Protein AF-A0A9N8ERK3-F1 (afdb_monomer_lite)

Sequence (341 aa):
MRLSCSAILLLSCHGLQETAGFQLGRPYYRHYHQKVHRRLLASVMEDTLIEEEQMTRYIAEINRFQDLAVSTYEQQHKELNNIAAALESIRTGEPITDWEETVIPVATPTRQENGWTQPRAETRAPAWPPVAQQPVYEPPPPPPPVTAIPPPPPPPTISAVPPPPPPPPVSAVPPPVPPPPLQVDSTTIPTAMADLTGVTFQLEELEDRESCSTELTLETDNTVTLGDTDGPLFSQATGTWSVYHSKEEEEQEELLFDMSITRTFDAGQKSTDMGEFTFSVDRMYLGDVTKVGDRLAVTGTIHLVDELLGDEKIGFFNMIDNREESDEDKQFLYGRRVQTG

Secondary structure (DSSP, 8-state):
----HHHHHHHHHHHTTTTSTTTS-HHHHHHHHHHHHHHHHHHHHHH----HHHHHHHHHHHHHHHHHHHHHHHHHHHHHHHHHHHHHHHHHT------SS----------------------PPPPPPP-------PPPPPPPP---PPPPPPPP----PPPPPPPP----PPPPPPPPP----------HHHHHTTEEEEEEEEETTEEEEEEEEE-TTSBEEEEEESSPPPSEEEEEEEEEE---SSS---EEEEEEEEEEEEEE-TTSTT-EEEEEEEEEEEEEEEEETTEEEEEEEEEEEETTTEEEEEEEEEEEE-----HHHHHHHHTTS----

InterPro domains:
  IPR051412 Formin Homology Diaphanous subfamily [PTHR45691] (104-182)

Structure (mmCIF, N/CA/C/O backbone):
data_AF-A0A9N8ERK3-F1
#
_entry.id   AF-A0A9N8ERK3-F1
#
loop_
_atom_site.group_PDB
_atom_site.id
_atom_site.type_symbol
_atom_site.label_atom_id
_atom_site.label_alt_id
_atom_site.label_comp_id
_atom_site.label_asym_id
_atom_site.label_entity_id
_atom_site.label_seq_id
_atom_site.pdbx_PDB_ins_code
_atom_site.Cartn_x
_atom_site.Cartn_y
_atom_site.Cartn_z
_atom_site.occupancy
_atom_site.B_iso_or_equiv
_atom_site.auth_seq_id
_atom_site.auth_comp_id
_atom_site.auth_asym_id
_atom_site.auth_atom_id
_atom_site.pdbx_PDB_model_num
ATOM 1 N N . MET A 1 1 ? 21.908 37.676 -7.294 1.00 34.00 1 MET A N 1
ATOM 2 C CA . MET A 1 1 ? 20.708 37.112 -7.942 1.00 34.00 1 MET A CA 1
ATOM 3 C C . MET A 1 1 ? 20.026 36.208 -6.932 1.00 34.00 1 MET A C 1
ATOM 5 O O . MET A 1 1 ? 20.565 35.156 -6.632 1.00 34.00 1 MET A O 1
ATOM 9 N N . ARG A 1 2 ? 18.926 36.660 -6.320 1.00 31.62 2 ARG A N 1
ATOM 10 C CA . ARG A 1 2 ? 18.056 35.806 -5.504 1.00 31.62 2 ARG A CA 1
ATOM 11 C C . ARG A 1 2 ? 16.910 35.392 -6.417 1.00 31.62 2 ARG A C 1
ATOM 13 O O . ARG A 1 2 ? 16.048 36.214 -6.704 1.00 31.62 2 ARG A O 1
ATOM 20 N N . LEU A 1 3 ? 16.967 34.177 -6.948 1.00 30.48 3 LEU A N 1
ATOM 21 C CA . LEU A 1 3 ? 15.776 33.560 -7.517 1.00 30.48 3 LEU A CA 1
ATOM 22 C C . LEU A 1 3 ? 14.851 33.267 -6.334 1.00 30.48 3 LEU A C 1
ATOM 24 O O . LEU A 1 3 ? 15.250 32.603 -5.382 1.00 30.48 3 LEU A O 1
ATOM 28 N N . SER A 1 4 ? 13.668 33.874 -6.353 1.00 41.97 4 SER A N 1
ATOM 29 C CA . SER A 1 4 ? 12.597 33.569 -5.408 1.00 41.97 4 SER A CA 1
ATOM 30 C C . SER A 1 4 ? 12.239 32.084 -5.535 1.00 41.97 4 SER A C 1
ATOM 32 O O . SER A 1 4 ? 12.083 31.608 -6.661 1.00 41.97 4 SER A O 1
ATOM 34 N N . CYS A 1 5 ? 12.077 31.367 -4.415 1.00 39.91 5 CYS A N 1
ATOM 35 C CA . CYS A 1 5 ? 11.611 29.971 -4.381 1.00 39.91 5 CYS A CA 1
ATOM 36 C C . CYS A 1 5 ? 10.340 29.744 -5.223 1.00 39.91 5 CYS A C 1
ATOM 38 O O . CYS A 1 5 ? 10.129 28.650 -5.738 1.00 39.91 5 CYS A O 1
ATOM 40 N N . SER A 1 6 ? 9.540 30.792 -5.450 1.00 44.25 6 SER A N 1
ATOM 41 C CA . SER A 1 6 ? 8.355 30.763 -6.310 1.00 44.25 6 SER A CA 1
ATOM 42 C C . SER A 1 6 ? 8.666 30.426 -7.778 1.00 44.25 6 SER A C 1
ATOM 44 O O . SER A 1 6 ? 7.858 29.779 -8.431 1.00 44.25 6 SER A O 1
ATOM 46 N N . ALA A 1 7 ? 9.833 30.820 -8.304 1.00 36.25 7 ALA A N 1
ATOM 47 C CA . ALA A 1 7 ? 10.214 30.545 -9.694 1.00 36.25 7 ALA A CA 1
ATOM 48 C C . ALA A 1 7 ? 10.689 29.097 -9.906 1.00 36.25 7 ALA A C 1
ATOM 50 O O . ALA A 1 7 ? 10.523 28.557 -10.994 1.00 36.25 7 ALA A O 1
ATOM 51 N N . ILE A 1 8 ? 11.248 28.467 -8.868 1.00 47.44 8 ILE A N 1
ATOM 52 C CA . ILE A 1 8 ? 11.712 27.072 -8.918 1.00 47.44 8 ILE A CA 1
ATOM 53 C C . ILE A 1 8 ? 10.513 26.113 -8.814 1.00 47.44 8 ILE A C 1
ATOM 55 O O . ILE A 1 8 ? 10.448 25.147 -9.563 1.00 47.44 8 ILE A O 1
ATOM 59 N N . LEU A 1 9 ? 9.515 26.435 -7.983 1.00 51.38 9 LEU A N 1
ATOM 60 C CA . LEU A 1 9 ? 8.271 25.658 -7.862 1.00 51.38 9 LEU A CA 1
ATOM 61 C C . LEU A 1 9 ? 7.392 25.712 -9.126 1.00 51.38 9 LEU A C 1
ATOM 63 O O . LEU A 1 9 ? 6.838 24.694 -9.528 1.00 51.38 9 LEU A O 1
ATOM 67 N N . LEU A 1 10 ? 7.295 26.871 -9.790 1.00 46.56 10 LEU A N 1
ATOM 68 C CA . LEU A 1 10 ? 6.505 27.013 -11.024 1.00 46.56 10 LEU A CA 1
ATOM 69 C C . LEU A 1 10 ? 7.098 26.239 -12.215 1.00 46.56 10 LEU A C 1
ATOM 71 O O . LEU A 1 10 ? 6.345 25.722 -13.038 1.00 46.56 10 LEU A O 1
ATOM 75 N N . LEU A 1 11 ? 8.428 26.130 -12.302 1.00 40.91 11 LEU A N 1
ATOM 76 C CA . LEU A 1 11 ? 9.099 25.388 -13.377 1.00 40.91 11 LEU A CA 1
ATOM 77 C C . LEU A 1 11 ? 8.945 23.867 -13.221 1.00 40.91 11 LEU A C 1
ATOM 79 O O . LEU A 1 11 ? 8.787 23.180 -14.228 1.00 40.91 11 LEU A O 1
ATOM 83 N N . SER A 1 12 ? 8.913 23.350 -11.989 1.00 46.62 12 SER A N 1
ATOM 84 C CA . SER A 1 12 ? 8.676 21.922 -11.739 1.00 46.62 12 SER A CA 1
ATOM 85 C C . SER A 1 12 ? 7.229 21.504 -12.028 1.00 46.62 12 SER A C 1
ATOM 87 O O . SER A 1 12 ? 7.005 20.425 -12.567 1.00 46.62 12 SER A O 1
ATOM 89 N N . CYS A 1 13 ? 6.243 22.367 -11.750 1.00 42.16 13 CYS A N 1
ATOM 90 C CA . CYS A 1 13 ? 4.832 22.064 -12.020 1.00 42.16 13 CYS A CA 1
ATOM 91 C C . CYS A 1 13 ? 4.468 22.128 -13.513 1.00 42.16 13 CYS A C 1
ATOM 93 O O . CYS A 1 13 ? 3.673 21.312 -13.970 1.00 42.16 13 CYS A O 1
ATOM 95 N N . HIS A 1 14 ? 5.053 23.048 -14.292 1.00 42.00 14 HIS A N 1
ATOM 96 C CA . HIS A 1 14 ? 4.795 23.101 -15.738 1.00 42.00 14 HIS A CA 1
ATOM 97 C C . HIS A 1 14 ? 5.435 21.934 -16.508 1.00 42.00 14 HIS A C 1
ATOM 99 O O . HIS A 1 14 ? 4.861 21.487 -17.495 1.00 42.00 14 HIS A O 1
ATOM 105 N N . GLY A 1 15 ? 6.568 21.394 -16.042 1.00 39.72 15 GLY A N 1
ATOM 106 C CA . GLY A 1 15 ? 7.203 20.220 -16.660 1.00 39.72 15 GLY A CA 1
ATOM 107 C C . GLY A 1 15 ? 6.401 18.918 -16.511 1.00 39.72 15 GLY A C 1
ATOM 108 O O . GLY A 1 15 ? 6.461 18.068 -17.391 1.00 39.72 15 GLY A O 1
ATOM 109 N N . LEU A 1 16 ? 5.608 18.785 -15.440 1.00 44.44 16 LEU A N 1
ATOM 110 C CA . LEU A 1 16 ? 4.725 17.632 -15.183 1.00 44.44 16 LEU A CA 1
ATOM 111 C C . LEU A 1 16 ? 3.377 17.715 -15.928 1.00 44.44 16 LEU A C 1
ATOM 113 O O . LEU A 1 16 ? 2.628 16.740 -15.988 1.00 44.44 16 LEU A O 1
ATOM 117 N N . GLN A 1 17 ? 3.050 18.880 -16.490 1.00 44.50 17 GLN A N 1
ATOM 118 C CA . GLN A 1 17 ? 1.729 19.173 -17.046 1.00 44.50 17 GLN A CA 1
ATOM 119 C C . GLN A 1 17 ? 1.538 18.645 -18.480 1.00 44.50 17 GLN A C 1
ATOM 121 O O . GLN A 1 17 ? 0.404 18.403 -18.887 1.00 44.50 17 GLN A O 1
ATOM 126 N N . GLU A 1 18 ? 2.621 18.426 -19.235 1.00 41.88 18 GLU A N 1
ATOM 127 C CA . GLU A 1 18 ? 2.552 17.943 -20.626 1.00 41.88 18 GLU A CA 1
ATOM 128 C C . GLU A 1 18 ? 2.509 16.409 -20.757 1.00 41.88 18 GLU A C 1
ATOM 130 O O . GLU A 1 18 ? 2.099 15.908 -21.802 1.00 41.88 18 GLU A O 1
ATOM 135 N N . THR A 1 19 ? 2.865 15.646 -19.717 1.00 44.38 19 THR A N 1
ATOM 136 C CA . THR A 1 19 ? 2.972 14.174 -19.799 1.00 44.38 19 THR A CA 1
ATOM 137 C C . THR A 1 19 ? 1.827 13.410 -19.127 1.00 44.38 19 THR A C 1
ATOM 139 O O . THR A 1 19 ? 1.440 12.356 -19.623 1.00 44.38 19 THR A O 1
ATOM 142 N N . ALA A 1 20 ? 1.214 13.934 -18.058 1.00 46.00 20 ALA A N 1
ATOM 143 C CA . ALA A 1 20 ? 0.225 13.190 -17.256 1.00 46.00 20 ALA A CA 1
ATOM 144 C C . ALA A 1 20 ? -1.254 13.378 -17.676 1.00 46.00 20 ALA A C 1
ATOM 146 O O . ALA A 1 20 ? -2.151 12.738 -17.127 1.00 46.00 20 ALA A O 1
ATOM 147 N N . GLY A 1 21 ? -1.545 14.269 -18.630 1.00 43.41 21 GLY A N 1
ATOM 148 C CA . GLY A 1 21 ? -2.909 14.754 -18.895 1.00 43.41 21 GLY A CA 1
ATOM 149 C C . GLY A 1 21 ? -3.839 13.843 -19.711 1.00 43.41 21 GLY A C 1
ATOM 150 O O . GLY A 1 21 ? -4.986 14.230 -19.937 1.00 43.41 21 GLY A O 1
ATOM 151 N N . PHE A 1 22 ? -3.385 12.675 -20.185 1.00 44.62 22 PHE A N 1
ATOM 152 C CA . PHE A 1 22 ? -4.105 11.951 -21.246 1.00 44.62 22 PHE A CA 1
ATOM 153 C C . PHE A 1 22 ? -4.939 10.732 -20.807 1.00 44.62 22 PHE A C 1
ATOM 155 O O . PHE A 1 22 ? -5.730 10.263 -21.621 1.00 44.62 22 PHE A O 1
ATOM 162 N N . GLN A 1 23 ? -4.827 10.216 -19.570 1.00 43.25 23 GLN A N 1
ATOM 163 C CA . GLN A 1 23 ? -5.539 8.971 -19.192 1.00 43.25 23 GLN A CA 1
ATOM 164 C C . GLN A 1 23 ? -6.270 8.940 -17.838 1.00 43.25 23 GLN A C 1
ATOM 166 O O . GLN A 1 23 ? -7.076 8.039 -17.620 1.00 43.25 23 GLN A O 1
ATOM 171 N N . LEU A 1 24 ? -6.077 9.910 -16.941 1.00 45.53 24 LEU A N 1
ATOM 172 C CA . LEU A 1 24 ? -6.749 9.885 -15.637 1.00 45.53 24 LEU A CA 1
ATOM 173 C C . LEU A 1 24 ? -8.150 10.512 -15.721 1.00 45.53 24 LEU A C 1
ATOM 175 O O . LEU A 1 24 ? -8.320 11.640 -16.185 1.00 45.53 24 LEU A O 1
ATOM 179 N N . GLY A 1 25 ? -9.168 9.783 -15.254 1.00 44.00 25 GLY A N 1
ATOM 180 C CA . GLY A 1 25 ? -10.534 10.295 -15.134 1.00 44.00 25 GLY A CA 1
ATOM 181 C C . GLY A 1 25 ? -10.604 11.562 -14.266 1.00 44.00 25 GLY A C 1
ATOM 182 O O . GLY A 1 25 ? -9.861 11.714 -13.294 1.00 44.00 25 GLY A O 1
ATOM 183 N N . ARG A 1 26 ? -11.536 12.469 -14.603 1.00 45.34 26 ARG A N 1
ATOM 184 C CA . ARG A 1 26 ? -11.721 13.798 -13.978 1.00 45.34 26 ARG A CA 1
ATOM 185 C C . ARG A 1 26 ? -11.646 13.842 -12.431 1.00 45.34 26 ARG A C 1
ATOM 187 O O . ARG A 1 26 ? -11.039 14.792 -11.932 1.00 45.34 26 ARG A O 1
ATOM 194 N N . PRO A 1 27 ? -12.221 12.900 -11.649 1.00 49.19 27 PRO A N 1
ATOM 195 C CA . PRO A 1 27 ? -12.151 12.976 -10.183 1.00 49.19 27 PRO A CA 1
ATOM 196 C C . PRO A 1 27 ? -10.780 12.569 -9.610 1.00 49.19 27 PRO A C 1
ATOM 198 O O . PRO A 1 27 ? -10.322 13.174 -8.639 1.00 49.19 27 PRO A O 1
ATOM 201 N N . TYR A 1 28 ? -10.086 11.620 -10.246 1.00 46.88 28 TYR A N 1
ATOM 202 C CA . TYR A 1 28 ? -8.810 11.073 -9.764 1.00 46.88 28 TYR A CA 1
ATOM 203 C C . TYR A 1 28 ? -7.664 12.084 -9.867 1.00 46.88 28 TYR A C 1
ATOM 205 O O . TYR A 1 28 ? -6.899 12.270 -8.921 1.00 46.88 28 TYR A O 1
ATOM 213 N N . TYR A 1 29 ? -7.601 12.820 -10.980 1.00 52.97 29 TYR A N 1
ATOM 214 C CA . TYR A 1 29 ? -6.567 13.835 -11.195 1.00 52.97 29 TYR A CA 1
ATOM 215 C C . TYR A 1 29 ? -6.639 14.962 -10.152 1.00 52.97 29 TYR A C 1
ATOM 217 O O . TYR A 1 29 ? -5.619 15.401 -9.619 1.00 52.97 29 TYR A O 1
ATOM 225 N N . ARG A 1 30 ? -7.856 15.397 -9.793 1.00 52.44 30 ARG A N 1
ATOM 226 C CA . ARG A 1 30 ? -8.073 16.438 -8.776 1.00 52.44 30 ARG A CA 1
ATOM 227 C C . ARG A 1 30 ? -7.634 15.974 -7.386 1.00 52.44 30 ARG A C 1
ATOM 229 O O . ARG A 1 30 ? -7.034 16.758 -6.650 1.00 52.44 30 ARG A O 1
ATOM 236 N N . HIS A 1 31 ? -7.911 14.717 -7.039 1.00 53.16 31 HIS A N 1
ATOM 237 C CA . HIS A 1 31 ? -7.557 14.147 -5.740 1.00 53.16 31 HIS A CA 1
ATOM 238 C C . HIS A 1 31 ? -6.037 13.966 -5.586 1.00 53.16 31 HIS A C 1
ATOM 240 O O . HIS A 1 31 ? -5.457 14.424 -4.598 1.00 53.16 31 HIS A O 1
ATOM 246 N N . TYR A 1 32 ? -5.373 13.405 -6.603 1.00 56.38 32 TYR A N 1
ATOM 247 C CA . TYR A 1 32 ? -3.919 13.212 -6.620 1.00 56.38 32 TYR A CA 1
ATOM 248 C C . TYR A 1 32 ? -3.159 14.540 -6.470 1.00 56.38 32 TYR A C 1
ATOM 250 O O . TYR A 1 32 ? -2.294 14.684 -5.600 1.00 56.38 32 TYR A O 1
ATOM 258 N N . HIS A 1 33 ? -3.552 15.561 -7.241 1.00 60.84 33 HIS A N 1
ATOM 259 C CA . HIS A 1 33 ? -2.916 16.877 -7.182 1.00 60.84 33 HIS A CA 1
ATOM 260 C C . HIS A 1 33 ? -3.126 17.563 -5.823 1.00 60.84 33 HIS A C 1
ATOM 262 O O . HIS A 1 33 ? -2.216 18.217 -5.314 1.00 60.84 33 HIS A O 1
ATOM 268 N N . GLN A 1 34 ? -4.295 17.394 -5.195 1.00 59.34 34 GLN A N 1
ATOM 269 C CA . GLN A 1 34 ? -4.541 17.907 -3.844 1.00 59.34 34 GLN A CA 1
ATOM 270 C C . GLN A 1 34 ? -3.684 17.197 -2.783 1.00 59.34 34 GLN A C 1
ATOM 272 O O . GLN A 1 34 ? -3.202 17.863 -1.863 1.00 59.34 34 GLN A O 1
ATOM 277 N N . LYS A 1 35 ? -3.448 15.884 -2.911 1.00 57.81 35 LYS A N 1
ATOM 278 C CA . LYS A 1 35 ? -2.659 15.079 -1.957 1.00 57.81 35 LYS A CA 1
ATOM 279 C C . LYS A 1 35 ? -1.168 15.428 -2.000 1.00 57.81 35 LYS A C 1
ATOM 281 O O . LYS A 1 35 ? -0.590 15.737 -0.956 1.00 57.81 35 LYS A O 1
ATOM 286 N N . VAL A 1 36 ? -0.564 15.472 -3.193 1.00 61.38 36 VAL A N 1
ATOM 287 C CA . VAL A 1 36 ? 0.851 15.864 -3.375 1.00 61.38 36 VAL A CA 1
ATOM 288 C C . VAL A 1 36 ? 1.081 17.290 -2.871 1.00 61.38 36 VAL A C 1
ATOM 290 O O . VAL A 1 36 ? 2.025 17.553 -2.127 1.00 61.38 36 VAL A O 1
ATOM 293 N N . HIS A 1 37 ? 0.164 18.206 -3.187 1.00 63.53 37 HIS A N 1
ATOM 294 C CA . HIS A 1 37 ? 0.299 19.606 -2.797 1.00 63.53 37 HIS A CA 1
ATOM 295 C C . HIS A 1 37 ? 0.096 19.833 -1.289 1.00 63.53 37 HIS A C 1
ATOM 297 O O . HIS A 1 37 ? 0.762 20.694 -0.713 1.00 63.53 37 HIS A O 1
ATOM 303 N N . ARG A 1 38 ? -0.774 19.055 -0.622 1.00 61.72 38 ARG A N 1
ATOM 304 C CA . ARG A 1 38 ? -0.914 19.084 0.847 1.00 61.72 38 ARG A CA 1
ATOM 305 C C . ARG A 1 38 ? 0.320 18.540 1.559 1.00 61.72 38 ARG A C 1
ATOM 307 O O . ARG A 1 38 ? 0.723 19.138 2.550 1.00 61.72 38 ARG A O 1
ATOM 314 N N . ARG A 1 39 ? 0.937 17.462 1.058 1.00 54.94 39 ARG A N 1
ATOM 315 C CA . ARG A 1 39 ? 2.199 16.936 1.617 1.00 54.94 39 ARG A CA 1
ATOM 316 C C . ARG A 1 39 ? 3.336 17.952 1.488 1.00 54.94 39 ARG A C 1
ATOM 318 O O . ARG A 1 39 ? 4.048 18.187 2.458 1.00 54.94 39 ARG A O 1
ATOM 325 N N . LEU A 1 40 ? 3.448 18.617 0.335 1.00 57.59 40 LEU A N 1
ATOM 326 C CA . LEU A 1 40 ? 4.440 19.679 0.133 1.00 57.59 40 LEU A CA 1
ATOM 327 C C . LEU A 1 40 ? 4.194 20.885 1.054 1.00 57.59 40 LEU A C 1
ATOM 329 O O . LEU A 1 40 ? 5.131 21.409 1.645 1.00 57.59 40 LEU A O 1
ATOM 333 N N . LEU A 1 41 ? 2.934 21.305 1.209 1.00 60.78 41 LEU A N 1
ATOM 334 C CA . LEU A 1 41 ? 2.550 22.380 2.129 1.00 60.78 41 LEU A CA 1
ATOM 335 C C . LEU A 1 41 ? 2.871 22.032 3.586 1.00 60.78 41 LEU A C 1
ATOM 337 O O . LEU A 1 41 ? 3.475 22.849 4.269 1.00 60.78 41 LEU A O 1
ATOM 341 N N . ALA A 1 42 ? 2.515 20.830 4.045 1.00 58.62 42 ALA A N 1
ATOM 342 C CA . ALA A 1 42 ? 2.789 20.380 5.409 1.00 58.62 42 ALA A CA 1
ATOM 343 C C . ALA A 1 42 ? 4.298 20.347 5.709 1.00 58.62 42 ALA A C 1
ATOM 345 O O . ALA A 1 42 ? 4.721 20.835 6.752 1.00 58.62 42 ALA A O 1
ATOM 346 N N . SER A 1 43 ? 5.113 19.880 4.756 1.00 51.72 43 SER A N 1
ATOM 347 C CA . SER A 1 43 ? 6.577 19.892 4.878 1.00 51.72 43 SER A CA 1
ATOM 348 C C . SER A 1 43 ? 7.157 21.312 4.947 1.00 51.72 43 SER A C 1
ATOM 350 O O . SER A 1 43 ? 8.074 21.559 5.721 1.00 51.72 43 SER A O 1
ATOM 352 N N . VAL A 1 44 ? 6.607 22.276 4.200 1.00 59.34 44 VAL A N 1
ATOM 353 C CA . VAL A 1 44 ? 7.032 23.688 4.284 1.00 59.34 44 VAL A CA 1
ATOM 354 C C . VAL A 1 44 ? 6.588 24.340 5.606 1.00 59.34 44 VAL A C 1
ATOM 356 O O . VAL A 1 44 ? 7.274 25.228 6.120 1.00 59.34 44 VAL A O 1
ATOM 359 N N . MET A 1 45 ? 5.460 23.900 6.171 1.00 57.69 45 MET A N 1
ATOM 360 C CA . MET A 1 45 ? 4.902 24.419 7.424 1.00 57.69 45 MET A CA 1
ATOM 361 C C . MET A 1 45 ? 5.709 24.028 8.669 1.00 57.69 45 MET A C 1
ATOM 363 O O . MET A 1 45 ? 5.731 24.808 9.619 1.00 57.69 45 MET A O 1
ATOM 367 N N . GLU A 1 46 ? 6.385 22.876 8.682 1.00 59.25 46 GLU A N 1
ATOM 368 C CA . GLU A 1 46 ? 7.227 22.469 9.823 1.00 59.25 46 GLU A CA 1
ATOM 369 C C . GLU A 1 46 ? 8.495 23.323 9.970 1.00 59.25 46 GLU A C 1
ATOM 371 O O . GLU A 1 46 ? 8.956 23.554 11.088 1.00 59.25 46 GLU A O 1
ATOM 376 N N . ASP A 1 47 ? 9.003 23.886 8.870 1.00 49.12 47 ASP A N 1
ATOM 377 C CA . ASP A 1 47 ? 10.288 24.593 8.859 1.00 49.12 47 ASP A CA 1
ATOM 378 C C . ASP A 1 47 ? 10.176 26.127 8.928 1.00 49.12 47 ASP A C 1
ATOM 380 O O . ASP A 1 47 ? 11.184 26.820 9.101 1.00 49.12 47 ASP A O 1
ATOM 384 N N . THR A 1 48 ? 8.971 26.703 8.821 1.00 53.84 48 THR A N 1
ATOM 385 C CA . THR A 1 48 ? 8.800 28.165 8.828 1.00 53.84 48 THR A CA 1
ATOM 386 C C . THR A 1 48 ? 7.602 28.645 9.649 1.00 53.84 48 THR A C 1
ATOM 388 O O . THR A 1 48 ? 6.453 28.333 9.360 1.00 53.84 48 THR A O 1
ATOM 391 N N . LEU A 1 49 ? 7.872 29.496 10.651 1.00 66.31 49 LEU A N 1
ATOM 392 C CA . LEU A 1 49 ? 6.867 30.298 11.365 1.00 66.31 49 LEU A CA 1
ATOM 393 C C . LEU A 1 49 ? 6.269 31.342 10.407 1.00 66.31 49 LEU A C 1
ATOM 395 O O . LEU A 1 49 ? 6.686 32.500 10.386 1.00 66.31 49 LEU A O 1
ATOM 399 N N . ILE A 1 50 ? 5.326 30.917 9.574 1.00 71.44 50 ILE A N 1
ATOM 400 C CA . ILE A 1 50 ? 4.538 31.796 8.710 1.00 71.44 50 ILE A CA 1
ATOM 401 C C . ILE A 1 50 ? 3.334 32.294 9.519 1.00 71.44 50 ILE A C 1
ATOM 403 O O . ILE A 1 50 ? 2.617 31.505 10.130 1.00 71.44 50 ILE A O 1
ATOM 407 N N . GLU A 1 51 ? 3.107 33.608 9.539 1.00 83.25 51 GLU A N 1
ATOM 408 C CA . GLU A 1 51 ? 1.931 34.195 10.193 1.00 83.25 51 GLU A CA 1
ATOM 409 C C . GLU A 1 51 ? 0.631 33.695 9.528 1.00 83.25 51 GLU A C 1
ATOM 411 O O . GLU A 1 51 ? 0.541 33.601 8.301 1.00 83.25 51 GLU A O 1
ATOM 416 N N . GLU A 1 52 ? -0.401 33.415 10.329 1.00 78.38 52 GLU A N 1
ATOM 417 C CA . GLU A 1 52 ? -1.693 32.847 9.896 1.00 78.38 52 GLU A CA 1
ATOM 418 C C . GLU A 1 52 ? -2.345 33.619 8.727 1.00 78.38 52 GLU A C 1
ATOM 420 O O . GLU A 1 52 ? -2.961 33.039 7.825 1.00 78.38 52 GLU A O 1
ATOM 425 N N . GLU A 1 53 ? -2.147 34.938 8.678 1.00 77.38 53 GLU A N 1
ATOM 426 C CA . GLU A 1 53 ? -2.656 35.788 7.601 1.00 77.38 53 GLU A CA 1
ATOM 427 C C . GLU A 1 53 ? -1.927 35.552 6.264 1.00 77.38 53 GLU A C 1
ATOM 429 O O . GLU A 1 53 ? -2.554 35.535 5.199 1.00 77.38 53 GLU A O 1
ATOM 434 N N . GLN A 1 54 ? -0.611 35.318 6.294 1.00 75.56 54 GLN A N 1
ATOM 435 C CA . GLN A 1 54 ? 0.165 34.986 5.095 1.00 75.56 54 GLN A CA 1
ATOM 436 C C . GLN A 1 54 ? -0.207 33.599 4.569 1.00 75.56 54 GLN A C 1
ATOM 438 O O . GLN A 1 54 ? -0.337 33.421 3.358 1.00 75.56 54 GLN A O 1
ATOM 443 N N . MET A 1 55 ? -0.468 32.653 5.473 1.00 74.56 55 MET A N 1
ATOM 444 C CA . MET A 1 55 ? -0.956 31.319 5.127 1.00 74.56 55 MET A CA 1
ATOM 445 C C . MET A 1 55 ? -2.323 31.383 4.439 1.00 74.56 55 MET A C 1
ATOM 447 O O . MET A 1 55 ? -2.510 30.785 3.382 1.00 74.56 55 MET A O 1
ATOM 451 N N . THR A 1 56 ? -3.256 32.172 4.975 1.00 78.50 56 THR A N 1
ATOM 452 C CA . THR A 1 56 ? -4.589 32.339 4.376 1.00 78.50 56 THR A CA 1
ATOM 453 C C . THR A 1 56 ? -4.502 32.912 2.957 1.00 78.50 56 THR A C 1
ATOM 455 O O . THR A 1 56 ? -5.168 32.422 2.044 1.00 78.50 56 THR A O 1
ATOM 458 N N . ARG A 1 57 ? -3.635 33.910 2.734 1.00 73.88 57 ARG A N 1
ATOM 459 C CA . ARG A 1 57 ? -3.397 34.472 1.392 1.00 73.88 57 ARG A CA 1
ATOM 460 C C . ARG A 1 57 ? -2.737 33.466 0.451 1.00 73.88 57 ARG A C 1
ATOM 462 O O . ARG A 1 57 ? -3.106 33.408 -0.717 1.00 73.88 57 ARG A O 1
ATOM 469 N N . TYR A 1 58 ? -1.798 32.667 0.950 1.00 76.50 58 TYR A N 1
ATOM 470 C CA . TYR A 1 58 ? -1.124 31.644 0.155 1.00 76.50 58 TYR A CA 1
ATOM 471 C C . TYR A 1 58 ? -2.086 30.532 -0.284 1.00 76.50 58 TYR A C 1
ATOM 473 O O . TYR A 1 58 ? -2.115 30.178 -1.460 1.00 76.50 58 TYR A O 1
ATOM 481 N N . ILE A 1 59 ? -2.944 30.052 0.624 1.00 77.44 59 ILE A N 1
ATOM 482 C CA . ILE A 1 59 ? -3.999 29.074 0.314 1.00 77.44 59 ILE A CA 1
ATOM 483 C C . ILE A 1 59 ? -4.970 29.637 -0.733 1.00 77.44 59 ILE A C 1
ATOM 485 O O . ILE A 1 59 ? -5.312 28.943 -1.689 1.00 77.44 59 ILE A O 1
ATOM 489 N N . ALA A 1 60 ? -5.392 30.898 -0.592 1.00 76.50 60 ALA A N 1
ATOM 490 C CA . ALA A 1 60 ? -6.282 31.539 -1.559 1.00 76.50 60 ALA A CA 1
ATOM 491 C C . ALA A 1 60 ? -5.650 31.641 -2.959 1.00 76.50 60 ALA A C 1
ATOM 493 O O . ALA A 1 60 ? -6.319 31.369 -3.956 1.00 76.50 60 ALA A O 1
ATOM 494 N N . GLU A 1 61 ? -4.363 31.983 -3.039 1.00 77.94 61 GLU A N 1
ATOM 495 C CA . GLU A 1 61 ? -3.649 32.084 -4.314 1.00 77.94 61 GLU A CA 1
ATOM 496 C C . GLU A 1 61 ? -3.442 30.704 -4.962 1.00 77.94 61 GLU A C 1
ATOM 498 O O . GLU A 1 61 ? -3.623 30.561 -6.169 1.00 77.94 61 GLU A O 1
ATOM 503 N N . ILE A 1 62 ? -3.153 29.662 -4.173 1.00 73.62 62 ILE A N 1
ATOM 504 C CA . ILE A 1 62 ? -3.087 28.278 -4.672 1.00 73.62 62 ILE A CA 1
ATOM 505 C C . ILE A 1 62 ? -4.433 27.841 -5.244 1.00 73.62 62 ILE A C 1
ATOM 507 O O . ILE A 1 62 ? -4.476 27.324 -6.359 1.00 73.62 62 ILE A O 1
ATOM 511 N N . ASN A 1 63 ? -5.530 28.067 -4.517 1.00 75.25 63 ASN A N 1
ATOM 512 C CA . ASN A 1 63 ? -6.866 27.715 -4.999 1.00 75.25 63 ASN A CA 1
ATOM 513 C C . ASN A 1 63 ? -7.182 28.442 -6.313 1.00 75.25 63 ASN A C 1
ATOM 515 O O . ASN A 1 63 ? -7.656 27.825 -7.261 1.00 75.25 63 ASN A O 1
ATOM 519 N N . ARG A 1 64 ? -6.807 29.723 -6.423 1.00 80.62 64 ARG A N 1
ATOM 520 C CA . ARG A 1 64 ? -6.941 30.488 -7.667 1.00 80.62 64 ARG A CA 1
ATOM 521 C C . ARG A 1 64 ? -6.146 29.876 -8.826 1.00 80.62 64 ARG A C 1
ATOM 523 O O . ARG A 1 64 ? -6.652 29.830 -9.947 1.00 80.62 64 ARG A O 1
ATOM 530 N N . PHE A 1 65 ? -4.913 29.425 -8.588 1.00 72.25 65 PHE A N 1
ATOM 531 C CA . PHE A 1 65 ? -4.116 28.745 -9.615 1.00 72.25 65 PHE A CA 1
ATOM 532 C C . PHE A 1 65 ? -4.718 27.397 -10.016 1.00 72.25 65 PHE A C 1
ATOM 534 O O . PHE A 1 65 ? -4.722 27.074 -11.203 1.00 72.25 65 PHE A O 1
ATOM 541 N N . GLN A 1 66 ? -5.258 26.637 -9.061 1.00 71.44 66 GLN A N 1
ATOM 542 C CA . GLN A 1 66 ? -5.961 25.385 -9.347 1.00 71.44 66 GLN A CA 1
ATOM 543 C C . GLN A 1 66 ? -7.195 25.630 -10.220 1.00 71.44 66 GLN A C 1
ATOM 545 O O . GLN A 1 66 ? -7.356 24.956 -11.235 1.00 71.44 66 GLN A O 1
ATOM 550 N N . ASP A 1 67 ? -8.010 26.632 -9.892 1.00 73.56 67 ASP A N 1
ATOM 551 C CA . ASP A 1 67 ? -9.189 26.991 -10.685 1.00 73.56 67 ASP A CA 1
ATOM 552 C C . ASP A 1 67 ? -8.803 27.426 -12.109 1.00 73.56 67 ASP A C 1
ATOM 554 O O . ASP A 1 67 ? -9.442 27.026 -13.085 1.00 73.56 67 ASP A O 1
ATOM 558 N N . LEU A 1 68 ? -7.714 28.190 -12.254 1.00 77.44 68 LEU A N 1
ATOM 559 C CA . LEU A 1 68 ? -7.201 28.602 -13.562 1.00 77.44 68 LEU A CA 1
ATOM 560 C C . LEU A 1 68 ? -6.691 27.408 -14.385 1.00 77.44 68 LEU A C 1
ATOM 562 O O . LEU A 1 68 ? -6.952 27.335 -15.587 1.00 77.44 68 LEU A O 1
ATOM 566 N N . ALA A 1 69 ? -5.985 26.467 -13.754 1.00 70.94 69 ALA A N 1
ATOM 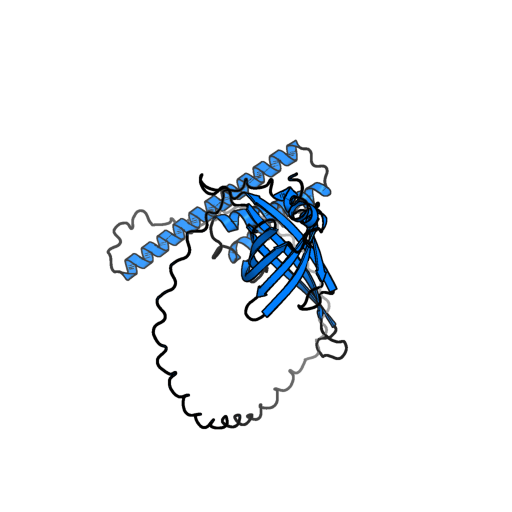567 C CA . ALA A 1 69 ? -5.487 25.264 -14.415 1.00 70.94 69 ALA A CA 1
ATOM 568 C C . ALA A 1 69 ? -6.640 24.363 -14.883 1.00 70.94 69 ALA A C 1
ATOM 570 O O . ALA A 1 69 ? -6.639 23.924 -16.033 1.00 70.94 69 ALA A O 1
ATOM 571 N N . VAL A 1 70 ? -7.656 24.159 -14.035 1.00 73.62 70 VAL A N 1
ATOM 572 C CA . VAL A 1 70 ? -8.871 23.407 -14.390 1.00 73.62 70 VAL A CA 1
ATOM 573 C C . VAL A 1 70 ? -9.601 24.084 -15.549 1.00 73.62 70 VAL A C 1
ATOM 575 O O . VAL A 1 70 ? -9.908 23.425 -16.538 1.00 73.62 70 VAL A O 1
ATOM 578 N N . SER A 1 71 ? -9.802 25.404 -15.488 1.00 80.56 71 SER A N 1
ATOM 579 C CA . SER A 1 71 ? -10.450 26.157 -16.569 1.00 80.56 71 SER A CA 1
ATOM 580 C C . SER A 1 71 ? -9.686 26.060 -17.894 1.00 80.56 71 SER A C 1
ATOM 582 O O . SER A 1 71 ? -10.306 25.926 -18.949 1.00 80.56 71 SER A O 1
ATOM 584 N N . THR A 1 72 ? -8.352 26.111 -17.853 1.00 79.88 72 THR A N 1
ATOM 585 C CA . THR A 1 72 ? -7.510 25.999 -19.055 1.00 79.88 72 THR A CA 1
ATOM 586 C C . THR A 1 72 ? -7.605 24.598 -19.656 1.00 79.88 72 THR A C 1
ATOM 588 O O . THR A 1 72 ? -7.756 24.456 -20.869 1.00 79.88 72 THR A O 1
ATOM 591 N N . TYR A 1 73 ? -7.585 23.562 -18.814 1.00 75.81 73 TYR A N 1
ATOM 592 C CA . TYR A 1 73 ? -7.762 22.177 -19.246 1.00 75.81 73 TYR A CA 1
ATOM 593 C C . TYR A 1 73 ? -9.144 21.944 -19.873 1.00 75.81 73 TYR A C 1
ATOM 595 O O . TYR A 1 73 ? -9.246 21.344 -20.941 1.00 75.81 73 TYR A O 1
ATOM 603 N N . GLU A 1 74 ? -10.216 22.457 -19.262 1.00 78.50 74 GLU A N 1
ATOM 604 C CA . GLU A 1 74 ? -11.570 22.358 -19.821 1.00 78.50 74 GLU A CA 1
ATOM 605 C C . GLU A 1 74 ? -11.683 23.046 -21.183 1.00 78.50 74 GLU A C 1
ATOM 607 O O . GLU A 1 74 ? -12.320 22.510 -22.095 1.00 78.50 74 GLU A O 1
ATOM 612 N N . GLN A 1 75 ? -11.028 24.197 -21.347 1.00 81.31 75 GLN A N 1
ATOM 613 C CA . GLN A 1 75 ? -10.964 24.894 -22.625 1.00 81.31 75 GLN A CA 1
ATOM 614 C C . GLN A 1 75 ? -10.225 24.065 -23.685 1.00 81.31 75 GLN A C 1
ATOM 616 O O . GLN A 1 75 ? -10.768 23.854 -24.769 1.00 81.31 75 GLN A O 1
ATOM 621 N N . GLN A 1 76 ? -9.041 23.533 -23.368 1.00 76.31 76 GLN A N 1
ATOM 622 C CA . GLN A 1 76 ? -8.275 22.682 -24.288 1.00 76.31 76 GLN A CA 1
ATOM 623 C C . GLN A 1 76 ? -9.036 21.403 -24.661 1.00 76.31 76 GLN A C 1
ATOM 625 O O . GLN A 1 76 ? -9.072 21.009 -25.825 1.00 76.31 76 GLN A O 1
ATOM 630 N N . HIS A 1 77 ? -9.699 20.768 -23.694 1.00 77.31 77 HIS A N 1
ATOM 631 C CA . HIS A 1 77 ? -10.495 19.570 -23.935 1.00 77.31 77 HIS A CA 1
ATOM 632 C C . HIS A 1 77 ? -11.717 19.864 -24.821 1.00 77.31 77 HIS A C 1
ATOM 634 O O . HIS A 1 77 ? -12.050 19.078 -25.708 1.00 77.31 77 HIS A O 1
ATOM 640 N N . LYS A 1 78 ? -12.364 21.023 -24.637 1.00 84.06 78 LYS A N 1
ATOM 641 C CA . LYS A 1 78 ? -13.431 21.496 -25.528 1.00 84.06 78 LYS A CA 1
ATOM 642 C C . LYS A 1 78 ? -12.913 21.721 -26.952 1.00 84.06 78 LYS A C 1
ATOM 644 O O . LYS A 1 78 ? -13.571 21.304 -27.900 1.00 84.06 78 LYS A O 1
ATOM 649 N N . GLU A 1 79 ? -11.739 22.329 -27.108 1.00 76.94 79 GLU A N 1
ATOM 650 C CA . GLU A 1 79 ? -11.107 22.522 -28.419 1.00 76.94 79 GLU A CA 1
ATOM 651 C C . GLU A 1 79 ? -10.773 21.186 -29.099 1.00 76.94 79 GLU A C 1
ATOM 653 O O . GLU A 1 79 ? -11.098 21.004 -30.272 1.00 76.94 79 GLU A O 1
ATOM 658 N N . LEU A 1 80 ? -10.221 20.213 -28.368 1.00 74.56 80 LEU A N 1
ATOM 659 C CA . LEU A 1 80 ? -9.951 18.869 -28.893 1.00 74.56 80 LEU A CA 1
ATOM 660 C C . LEU A 1 80 ? -11.229 18.138 -29.321 1.00 74.56 80 LEU A C 1
ATOM 662 O O . LEU A 1 80 ? -11.249 17.529 -30.390 1.00 74.56 80 LEU A O 1
ATOM 666 N N . ASN A 1 81 ? -12.309 18.236 -28.541 1.00 78.31 81 ASN A N 1
ATOM 667 C CA . ASN A 1 81 ? -13.602 17.654 -28.909 1.00 78.31 81 ASN A CA 1
ATOM 668 C C . ASN A 1 81 ? -14.195 18.318 -30.158 1.00 78.31 81 ASN A C 1
ATOM 670 O O . ASN A 1 81 ? -14.732 17.625 -31.023 1.00 78.31 81 ASN A O 1
ATOM 674 N N . ASN A 1 82 ? -14.043 19.636 -30.301 1.00 77.94 82 ASN A N 1
ATOM 675 C CA . ASN A 1 82 ? -14.449 20.347 -31.512 1.00 77.94 82 ASN A CA 1
ATOM 676 C C . ASN A 1 82 ? -13.634 19.887 -32.734 1.00 77.94 82 ASN A C 1
ATOM 678 O O . ASN A 1 82 ? -14.205 19.656 -33.799 1.00 77.94 82 ASN A O 1
ATOM 682 N N . ILE A 1 83 ? -12.317 19.697 -32.585 1.00 75.62 83 ILE A N 1
ATOM 683 C CA . ILE A 1 83 ? -11.452 19.164 -33.651 1.00 75.62 83 ILE A CA 1
ATOM 684 C C . ILE A 1 83 ? -11.872 17.736 -34.021 1.00 75.62 83 ILE A C 1
ATOM 686 O O . ILE A 1 83 ? -11.995 17.422 -35.204 1.00 75.62 83 ILE A O 1
ATOM 690 N N . ALA A 1 84 ? -12.134 16.876 -33.035 1.00 77.44 84 ALA A N 1
ATOM 691 C CA . ALA A 1 84 ? -12.581 15.506 -33.270 1.00 77.44 84 ALA A CA 1
ATOM 692 C C . ALA A 1 84 ? -13.926 15.462 -34.018 1.00 77.44 84 ALA A C 1
ATOM 694 O O . ALA A 1 84 ? -14.060 14.719 -34.990 1.00 77.44 84 ALA A O 1
ATOM 695 N N . ALA A 1 85 ? -14.890 16.304 -33.632 1.00 79.75 85 ALA A N 1
ATOM 696 C CA . ALA A 1 85 ? -16.176 16.427 -34.319 1.00 79.75 85 ALA A CA 1
ATOM 697 C C . ALA A 1 85 ? -16.027 16.937 -35.766 1.00 79.75 85 ALA A C 1
ATOM 699 O O . ALA A 1 85 ? -16.693 16.440 -36.680 1.00 79.75 85 ALA A O 1
ATOM 700 N N . ALA A 1 86 ? -15.115 17.887 -35.999 1.00 76.50 86 ALA A N 1
ATOM 701 C CA . ALA A 1 86 ? -14.807 18.381 -37.338 1.00 76.50 86 ALA A CA 1
ATOM 702 C C . ALA A 1 86 ? -14.182 17.287 -38.223 1.00 76.50 86 ALA A C 1
ATOM 704 O O . ALA A 1 86 ? -14.582 17.119 -39.376 1.00 76.50 86 ALA A O 1
ATOM 705 N N . LEU A 1 87 ? -13.242 16.502 -37.684 1.00 79.44 87 LEU A N 1
ATOM 706 C CA . LEU A 1 87 ? -12.631 15.374 -38.395 1.00 79.44 87 LEU A CA 1
ATOM 707 C C . LEU A 1 87 ? -13.652 14.275 -38.723 1.00 79.44 87 LEU A C 1
ATOM 709 O O . LEU A 1 87 ? -13.595 13.696 -39.809 1.00 79.44 87 LEU A O 1
ATOM 713 N N . GLU A 1 88 ? -14.607 14.020 -37.829 1.00 85.31 88 GLU A N 1
ATOM 714 C CA . GLU A 1 88 ? -15.679 13.050 -38.060 1.00 85.31 88 GLU A CA 1
ATOM 715 C C . GLU A 1 88 ? -16.627 13.497 -39.181 1.00 85.31 88 GLU A C 1
ATOM 717 O O . GLU A 1 88 ? -16.942 12.705 -40.066 1.00 85.31 88 GLU A O 1
ATOM 722 N N . SER A 1 89 ? -16.991 14.782 -39.219 1.00 79.94 89 SER A N 1
ATOM 723 C CA . SER A 1 89 ? -17.820 15.350 -40.297 1.00 79.94 89 SER A CA 1
ATOM 724 C C . SER A 1 89 ? -17.133 15.248 -41.668 1.00 79.94 89 SER A C 1
ATOM 726 O O . SER A 1 89 ? -17.763 14.913 -42.671 1.00 79.94 89 SER A O 1
ATOM 728 N N . ILE A 1 90 ? -15.810 15.467 -41.717 1.00 81.25 90 ILE A N 1
ATOM 729 C CA . ILE A 1 90 ? -15.008 15.259 -42.937 1.00 81.25 90 ILE A CA 1
ATOM 730 C C . ILE A 1 90 ? -15.046 13.786 -43.363 1.00 81.25 90 ILE A C 1
ATOM 732 O O . ILE A 1 90 ? -15.161 13.490 -44.554 1.00 81.25 90 ILE A O 1
ATOM 736 N N . ARG A 1 91 ? -14.957 12.856 -42.405 1.00 87.12 91 ARG A N 1
ATOM 737 C CA . ARG A 1 91 ? -14.960 11.411 -42.666 1.00 87.12 91 ARG A CA 1
ATOM 738 C C . ARG A 1 91 ? -16.296 10.920 -43.224 1.00 87.12 91 ARG A C 1
ATOM 740 O O . ARG A 1 91 ? -16.297 10.078 -44.120 1.00 87.12 91 ARG A O 1
ATOM 747 N N . THR A 1 92 ? -17.414 11.417 -42.703 1.00 91.38 92 THR A N 1
ATOM 748 C CA . THR A 1 92 ? -18.764 11.002 -43.118 1.00 91.38 92 THR A CA 1
ATOM 749 C C . THR A 1 92 ? -19.232 11.682 -44.405 1.00 91.38 92 THR A C 1
ATOM 751 O O . THR A 1 92 ? -20.217 11.246 -45.002 1.00 91.38 92 THR A O 1
ATOM 754 N N . GLY A 1 93 ? -18.514 12.708 -44.875 1.00 87.56 93 GLY A N 1
ATOM 755 C CA . GLY A 1 93 ? -18.887 13.479 -46.060 1.00 87.56 93 GLY A CA 1
ATOM 756 C C . GLY A 1 93 ? -20.103 14.376 -45.828 1.00 87.56 93 GLY A C 1
ATOM 757 O O . GLY A 1 93 ? -20.718 14.831 -46.796 1.00 87.56 93 GLY A O 1
ATOM 758 N N . GLU A 1 94 ? -20.462 14.624 -44.567 1.00 88.06 94 GLU A N 1
ATOM 759 C CA . GLU A 1 94 ? -21.502 15.585 -44.232 1.00 88.06 94 GLU A CA 1
ATOM 760 C C . GLU A 1 94 ? -20.984 17.007 -44.501 1.00 88.06 94 GLU A C 1
ATOM 762 O O . GLU A 1 94 ? -19.851 17.345 -44.138 1.00 88.06 94 GLU A O 1
ATOM 767 N N . PRO A 1 95 ? -21.769 17.863 -45.177 1.00 78.25 95 PRO A N 1
ATOM 768 C CA . PRO A 1 95 ? -21.384 19.248 -45.371 1.00 78.25 95 PRO A CA 1
ATOM 769 C C . PRO A 1 95 ? -21.316 19.922 -43.999 1.00 78.25 95 PRO A C 1
ATOM 771 O O . PRO A 1 95 ? -22.334 20.092 -43.338 1.00 78.25 95 PRO A O 1
ATOM 774 N N . ILE A 1 96 ? -20.113 20.311 -43.574 1.00 72.81 96 ILE A N 1
ATOM 775 C CA . ILE A 1 96 ? -19.915 21.203 -42.426 1.00 72.81 96 ILE A CA 1
ATOM 776 C C . ILE A 1 96 ? -20.703 22.468 -42.753 1.00 72.81 96 ILE A C 1
ATOM 778 O O . ILE A 1 96 ? -20.353 23.105 -43.730 1.00 72.81 96 ILE A O 1
ATOM 782 N N . THR A 1 97 ? -21.774 22.808 -42.035 1.00 70.12 97 THR A N 1
ATOM 783 C CA . THR A 1 97 ? -22.617 23.981 -42.355 1.00 70.12 97 THR A CA 1
ATOM 784 C C . THR A 1 97 ? -22.269 25.235 -41.549 1.00 70.12 97 THR A C 1
ATOM 786 O O . THR A 1 97 ? -22.962 26.236 -41.695 1.00 70.12 97 THR A O 1
ATOM 789 N N . ASP A 1 98 ? -21.221 25.194 -40.715 1.00 64.31 98 ASP A N 1
ATOM 790 C CA . ASP A 1 98 ? -20.951 26.228 -39.700 1.00 64.31 98 ASP A CA 1
ATOM 791 C C . ASP A 1 98 ? -19.460 26.621 -39.592 1.00 64.31 98 ASP A C 1
ATOM 793 O O . ASP A 1 98 ? -18.804 26.567 -38.549 1.00 64.31 98 ASP A O 1
ATOM 797 N N . TRP A 1 99 ? -18.869 26.994 -40.727 1.00 58.47 99 TRP A N 1
ATOM 798 C CA . TRP A 1 99 ? -17.463 27.413 -40.808 1.00 58.47 99 TRP A CA 1
ATOM 799 C C . TRP A 1 99 ? -17.202 28.788 -40.171 1.00 58.47 99 TRP A C 1
ATOM 801 O O . TRP A 1 99 ? -16.056 29.081 -39.843 1.00 58.47 99 TRP A O 1
ATOM 811 N N . GLU A 1 100 ? -18.222 29.640 -40.012 1.00 53.88 100 GLU A N 1
ATOM 812 C CA . GLU A 1 100 ? -18.033 31.038 -39.589 1.00 53.88 100 GLU A CA 1
ATOM 813 C C . GLU A 1 100 ? -17.855 31.214 -38.069 1.00 53.88 100 GLU A C 1
ATOM 815 O O . GLU A 1 100 ? -17.230 32.190 -37.659 1.00 53.88 100 GLU A O 1
ATOM 820 N N . GLU A 1 101 ? -18.276 30.257 -37.231 1.00 54.28 101 GLU A N 1
ATOM 821 C CA . GLU A 1 101 ? -18.031 30.303 -35.774 1.00 54.28 101 GLU A CA 1
ATOM 822 C C . GLU A 1 101 ? -16.801 29.498 -35.310 1.00 54.28 101 GLU A C 1
ATOM 824 O O . GLU A 1 101 ? -16.355 29.654 -34.173 1.00 54.28 101 GLU A O 1
ATOM 829 N N . THR A 1 102 ? -16.188 28.688 -36.185 1.00 51.00 102 THR A N 1
ATOM 830 C CA . THR A 1 102 ? -15.094 27.760 -35.812 1.00 51.00 102 THR A CA 1
ATOM 831 C C . THR A 1 102 ? -13.712 28.193 -36.327 1.00 51.00 102 THR A C 1
ATOM 833 O O . THR A 1 102 ? -12.773 27.396 -36.376 1.00 51.00 102 THR A O 1
ATOM 836 N N . VAL A 1 103 ? -13.538 29.459 -36.721 1.00 47.38 103 VAL A N 1
ATOM 837 C CA . VAL A 1 103 ? -12.205 29.995 -37.040 1.00 47.38 103 VAL A CA 1
ATOM 838 C C . VAL A 1 103 ? -11.570 30.519 -35.758 1.00 47.38 103 VAL A C 1
ATOM 840 O O . VAL A 1 103 ? -11.854 31.630 -35.319 1.00 47.38 103 VAL A O 1
ATOM 843 N N . ILE A 1 104 ? -10.678 29.723 -35.169 1.00 49.75 104 ILE A N 1
ATOM 844 C CA . ILE A 1 104 ? -9.776 30.181 -34.108 1.00 49.75 104 ILE A CA 1
ATOM 845 C C . ILE A 1 104 ? -8.925 31.317 -34.705 1.00 49.75 104 ILE A C 1
ATOM 847 O O . ILE A 1 104 ? -8.161 31.062 -35.644 1.00 49.75 104 ILE A O 1
ATOM 851 N N . PRO A 1 105 ? -9.026 32.572 -34.225 1.00 44.25 105 PRO A N 1
ATOM 852 C CA . PRO A 1 105 ? -8.124 33.618 -34.670 1.00 44.25 105 PRO A CA 1
ATOM 853 C C . PRO A 1 105 ? -6.718 33.249 -34.199 1.00 44.25 105 PRO A C 1
ATOM 855 O O . PRO A 1 105 ? -6.402 33.322 -33.012 1.00 44.25 105 PRO A O 1
ATOM 858 N N . VAL A 1 106 ? -5.858 32.842 -35.132 1.00 41.97 106 VAL A N 1
ATOM 859 C CA . VAL A 1 106 ? -4.424 32.694 -34.878 1.00 41.97 106 VAL A CA 1
ATOM 860 C C . VAL A 1 106 ? -3.892 34.088 -34.563 1.00 41.97 106 VAL A C 1
ATOM 862 O O . VAL A 1 106 ? -3.651 34.899 -35.458 1.00 41.97 106 VAL A O 1
ATOM 865 N N . ALA A 1 107 ? -3.764 34.401 -33.276 1.00 38.38 107 ALA A N 1
ATOM 866 C CA . ALA A 1 107 ? -3.168 35.641 -32.821 1.00 38.38 107 ALA A CA 1
ATOM 867 C C . ALA A 1 107 ? -1.686 35.639 -33.215 1.00 38.38 107 ALA A C 1
ATOM 869 O O . ALA A 1 107 ? -0.838 35.072 -32.529 1.00 38.38 107 ALA A O 1
ATOM 870 N N . THR A 1 108 ? -1.359 36.267 -34.345 1.00 38.78 108 THR A N 1
ATOM 871 C CA . THR A 1 108 ? 0.024 36.600 -34.695 1.00 38.78 108 THR A CA 1
ATOM 872 C C . THR A 1 108 ? 0.618 37.443 -33.562 1.00 38.78 108 THR A C 1
ATOM 874 O O . THR A 1 108 ? 0.093 38.532 -33.299 1.00 38.78 108 THR A O 1
ATOM 877 N N . PRO A 1 109 ? 1.693 37.000 -32.881 1.00 37.38 109 PRO A N 1
ATOM 878 C CA . PRO A 1 109 ? 2.311 37.800 -31.838 1.00 37.38 109 PRO A CA 1
ATOM 879 C C . PRO A 1 109 ? 2.847 39.085 -32.469 1.00 37.38 109 PRO A C 1
ATOM 881 O O . PRO A 1 109 ? 3.751 39.078 -33.307 1.00 37.38 109 PRO A O 1
ATOM 884 N N . THR A 1 110 ? 2.245 40.207 -32.083 1.00 41.22 110 THR A N 1
ATOM 885 C CA . THR A 1 110 ? 2.689 41.532 -32.502 1.00 41.22 110 THR A CA 1
ATOM 886 C C . THR A 1 110 ? 4.029 41.794 -31.827 1.00 41.22 110 THR A C 1
ATOM 888 O O . THR A 1 110 ? 4.105 42.018 -30.620 1.00 41.22 110 THR A O 1
ATOM 891 N N . ARG A 1 111 ? 5.102 41.715 -32.615 1.00 40.09 111 ARG A N 1
ATOM 892 C CA . ARG A 1 111 ? 6.470 42.062 -32.228 1.00 40.09 111 ARG A CA 1
ATOM 893 C C . ARG A 1 111 ? 6.504 43.531 -31.791 1.00 40.09 111 ARG A C 1
ATOM 895 O O . ARG A 1 111 ? 6.584 44.421 -32.630 1.00 40.09 111 ARG A O 1
ATOM 902 N N . GLN A 1 112 ? 6.435 43.786 -30.485 1.00 37.31 112 GLN A N 1
ATOM 903 C CA . GLN A 1 112 ? 6.740 45.103 -29.929 1.00 37.31 112 GLN A CA 1
ATOM 904 C C . GLN A 1 112 ? 8.241 45.367 -30.086 1.00 37.31 112 GLN A C 1
ATOM 906 O O . GLN A 1 112 ? 9.078 44.775 -29.403 1.00 37.31 112 GLN A O 1
ATOM 911 N N . GLU A 1 113 ? 8.582 46.250 -31.022 1.00 42.91 113 GLU A N 1
ATOM 912 C CA . GLU A 1 113 ? 9.901 46.866 -31.122 1.00 42.91 113 GLU A CA 1
ATOM 913 C C . GLU A 1 113 ? 10.121 47.798 -29.926 1.00 42.91 113 GLU A C 1
ATOM 915 O O . GLU A 1 113 ? 9.821 48.990 -29.961 1.00 42.91 113 GLU A O 1
ATOM 920 N N . ASN A 1 114 ? 10.671 47.252 -28.845 1.00 41.91 114 ASN A N 1
ATOM 921 C CA . ASN A 1 114 ? 11.195 48.064 -27.756 1.00 41.91 114 ASN A CA 1
ATOM 922 C C . ASN A 1 114 ? 12.596 48.547 -28.144 1.00 41.91 114 ASN A C 1
ATOM 924 O O . ASN A 1 114 ? 13.588 47.829 -28.016 1.00 41.91 114 ASN A O 1
ATOM 928 N N . GLY A 1 115 ? 12.655 49.780 -28.648 1.00 47.38 115 GLY A N 1
ATOM 929 C CA . GLY A 1 115 ? 13.883 50.504 -28.945 1.00 47.38 115 GLY A CA 1
ATOM 930 C C . GLY A 1 115 ? 14.694 50.800 -27.684 1.00 47.38 115 GLY A C 1
ATOM 931 O O . GLY A 1 115 ? 14.473 51.806 -27.018 1.00 47.38 115 GLY A O 1
ATOM 932 N N . TRP A 1 116 ? 15.677 49.949 -27.397 1.00 35.16 116 TRP A N 1
ATOM 933 C CA . TRP A 1 116 ? 16.787 50.262 -26.502 1.00 35.16 116 TRP A CA 1
ATOM 934 C C . TRP A 1 116 ? 18.107 50.055 -27.243 1.00 35.16 116 TRP A C 1
ATOM 936 O O . TRP A 1 116 ? 18.585 48.939 -27.429 1.00 35.16 116 TRP A O 1
ATOM 946 N N . THR A 1 117 ? 18.707 51.161 -27.674 1.00 47.50 117 THR A N 1
ATOM 947 C CA . THR A 1 117 ? 20.101 51.225 -28.117 1.00 47.50 117 THR A CA 1
ATOM 948 C C . THR A 1 117 ? 21.028 50.980 -26.927 1.00 47.50 117 THR A C 1
ATOM 950 O O . THR A 1 117 ? 21.127 51.830 -26.042 1.00 47.50 117 THR A O 1
ATOM 953 N N . GLN A 1 118 ? 21.730 49.844 -26.906 1.00 42.56 118 GLN A N 1
ATOM 954 C CA . GLN A 1 118 ? 22.861 49.628 -25.999 1.00 42.56 118 GLN A CA 1
ATOM 955 C C . GLN A 1 118 ? 24.158 50.222 -26.582 1.00 42.56 118 GLN A C 1
ATOM 957 O O . GLN A 1 118 ? 24.417 50.069 -27.779 1.00 42.56 118 GLN A O 1
ATOM 962 N N . PRO A 1 119 ? 25.004 50.872 -25.761 1.00 50.38 119 PRO A N 1
ATOM 963 C CA . PRO A 1 119 ? 26.318 51.333 -26.185 1.00 50.38 119 PRO A CA 1
ATOM 964 C C . PRO A 1 119 ? 27.282 50.152 -26.353 1.00 50.38 119 PRO A C 1
ATOM 966 O O . PRO A 1 119 ? 27.415 49.286 -25.489 1.00 50.38 119 PRO A O 1
ATOM 969 N N . ARG A 1 120 ? 27.980 50.149 -27.489 1.00 43.38 120 ARG A N 1
ATOM 970 C CA . ARG A 1 120 ? 29.026 49.194 -27.860 1.00 43.38 120 ARG A CA 1
ATOM 971 C C . ARG A 1 120 ? 30.233 49.362 -26.930 1.00 43.38 120 ARG A C 1
ATOM 973 O O . ARG A 1 120 ? 31.052 50.250 -27.140 1.00 43.38 120 ARG A O 1
ATOM 980 N N . ALA A 1 121 ? 30.341 48.514 -25.911 1.00 43.06 121 ALA A N 1
ATOM 981 C CA . ALA A 1 121 ? 31.567 48.361 -25.137 1.00 43.06 121 ALA A CA 1
ATOM 982 C C . ALA A 1 121 ? 32.511 47.400 -25.876 1.00 43.06 121 ALA A C 1
ATOM 984 O O . ALA A 1 121 ? 32.215 46.219 -26.056 1.00 43.06 121 ALA A O 1
ATOM 985 N N . GLU A 1 122 ? 33.641 47.929 -26.339 1.00 51.88 122 GLU A N 1
ATOM 986 C CA . GLU A 1 122 ? 34.759 47.155 -26.872 1.00 51.88 122 GLU A CA 1
ATOM 987 C C . GLU A 1 122 ? 35.472 46.422 -25.730 1.00 51.88 122 GLU A C 1
ATOM 989 O O . GLU A 1 122 ? 36.402 46.938 -25.111 1.00 51.88 122 GLU A O 1
ATOM 994 N N . THR A 1 123 ? 35.050 45.194 -25.450 1.00 41.06 123 THR A N 1
ATOM 995 C CA . THR A 1 123 ? 35.780 44.305 -24.544 1.00 41.06 123 THR A CA 1
ATOM 996 C C . THR A 1 123 ? 36.740 43.454 -25.371 1.00 41.06 123 THR A C 1
ATOM 998 O O . THR A 1 123 ? 36.339 42.508 -26.048 1.00 41.06 123 THR A O 1
ATOM 1001 N N . ARG A 1 124 ? 38.032 43.805 -25.337 1.00 49.50 124 ARG A N 1
ATOM 1002 C CA . ARG A 1 124 ? 39.127 42.949 -25.816 1.00 49.50 124 ARG A CA 1
ATOM 1003 C C . ARG A 1 124 ? 39.080 41.610 -25.074 1.00 49.50 124 ARG A C 1
ATOM 1005 O O . ARG A 1 124 ? 39.256 41.574 -23.859 1.00 49.50 124 ARG A O 1
ATOM 1012 N N . ALA A 1 125 ? 38.869 40.526 -25.815 1.00 42.28 125 ALA A N 1
ATOM 1013 C CA . ALA A 1 125 ? 38.967 39.168 -25.298 1.00 42.28 125 ALA A CA 1
ATOM 1014 C C . ALA A 1 125 ? 40.424 38.838 -24.902 1.00 42.28 125 ALA A C 1
ATOM 1016 O O . ALA A 1 125 ? 41.345 39.189 -25.648 1.00 42.28 125 ALA A O 1
ATOM 1017 N N . PRO A 1 126 ? 40.663 38.166 -23.762 1.00 54.75 126 PRO A N 1
ATOM 1018 C CA . PRO A 1 126 ? 41.971 37.614 -23.442 1.00 54.75 126 PRO A CA 1
ATOM 1019 C C . PRO A 1 126 ? 42.286 36.429 -24.366 1.00 54.75 126 PRO A C 1
ATOM 1021 O O . PRO A 1 126 ? 41.422 35.609 -24.681 1.00 54.75 126 PRO A O 1
ATOM 1024 N N . ALA A 1 127 ? 43.538 36.367 -24.817 1.00 53.88 127 ALA A N 1
ATOM 1025 C CA . ALA A 1 127 ? 44.057 35.293 -25.649 1.00 53.88 127 ALA A CA 1
ATOM 1026 C C . ALA A 1 127 ? 43.992 33.955 -24.897 1.00 53.88 127 ALA A C 1
ATOM 1028 O O . ALA A 1 127 ? 44.544 33.818 -23.805 1.00 53.88 127 ALA A O 1
ATOM 1029 N N . TRP A 1 128 ? 43.320 32.976 -25.498 1.00 53.94 128 TRP A N 1
ATOM 1030 C CA . TRP A 1 128 ? 43.309 31.595 -25.027 1.00 53.94 128 TRP A CA 1
ATOM 1031 C C . TRP A 1 128 ? 44.689 30.958 -25.265 1.00 53.94 128 TRP A C 1
ATOM 1033 O O . TRP A 1 128 ? 45.300 31.221 -26.307 1.00 53.94 128 TRP A O 1
ATOM 1043 N N . PRO A 1 129 ? 45.204 30.128 -24.340 1.00 66.81 129 PRO A N 1
ATOM 1044 C CA . PRO A 1 129 ? 46.418 29.360 -24.583 1.00 66.81 129 PRO A CA 1
ATOM 1045 C C . PRO A 1 129 ? 46.196 28.327 -25.705 1.00 66.81 129 PRO A C 1
ATOM 1047 O O . PRO A 1 129 ? 45.061 27.904 -25.942 1.00 66.81 129 PRO A O 1
ATOM 1050 N N . PRO A 1 130 ? 47.265 27.916 -26.410 1.00 59.06 130 PRO A N 1
ATOM 1051 C CA . PRO A 1 130 ? 47.171 26.956 -27.501 1.00 59.06 130 PRO A CA 1
ATOM 1052 C C . PRO A 1 130 ? 46.622 25.619 -26.994 1.00 59.06 130 PRO A C 1
ATOM 1054 O O . PRO A 1 130 ? 47.142 25.029 -26.047 1.00 59.06 130 PRO A O 1
ATOM 1057 N N . VAL A 1 131 ? 45.555 25.159 -27.648 1.00 59.47 131 VAL A N 1
ATOM 1058 C CA . VAL A 1 131 ? 44.925 23.856 -27.430 1.00 59.47 131 VAL A CA 1
ATOM 1059 C C . VAL A 1 131 ? 45.975 22.769 -27.659 1.00 59.47 131 VAL A C 1
ATOM 1061 O O . VAL A 1 131 ? 46.496 22.622 -28.766 1.00 59.47 131 VAL A O 1
ATOM 1064 N N . ALA A 1 132 ? 46.307 22.023 -26.605 1.00 60.88 132 ALA A N 1
ATOM 1065 C CA . ALA A 1 132 ? 47.108 20.815 -26.720 1.00 60.88 132 ALA A CA 1
ATOM 1066 C C . ALA A 1 132 ? 46.374 19.836 -27.646 1.00 60.88 132 ALA A C 1
ATOM 1068 O O . ALA A 1 132 ? 45.194 19.547 -27.440 1.00 60.88 132 ALA A O 1
ATOM 1069 N N . GLN A 1 133 ? 47.065 19.374 -28.689 1.00 57.56 133 GLN A N 1
ATOM 1070 C CA . GLN A 1 133 ? 46.538 18.411 -29.648 1.00 57.56 133 GLN A CA 1
ATOM 1071 C C . GLN A 1 133 ? 46.064 17.170 -28.887 1.00 57.56 133 GLN A C 1
ATOM 1073 O O . GLN A 1 133 ? 46.862 16.493 -28.238 1.00 57.56 133 GLN A O 1
ATOM 1078 N N . GLN A 1 134 ? 44.757 16.907 -28.927 1.00 59.72 134 GLN A N 1
ATOM 1079 C CA . GLN A 1 134 ? 44.216 15.669 -28.388 1.00 59.72 134 GLN A CA 1
ATOM 1080 C C . GLN A 1 134 ? 44.799 14.489 -29.180 1.00 59.72 134 GLN A C 1
ATOM 1082 O O . GLN A 1 134 ? 44.944 14.595 -30.403 1.00 59.72 134 GLN A O 1
ATOM 1087 N N . PRO A 1 135 ? 45.154 13.379 -28.511 1.00 67.25 135 PRO A N 1
ATOM 1088 C CA . PRO A 1 135 ? 45.583 12.175 -29.201 1.00 67.25 135 PRO A CA 1
ATOM 1089 C C . PRO A 1 135 ? 44.460 11.722 -30.136 1.00 67.25 135 PRO A C 1
ATOM 1091 O O . PRO A 1 135 ? 43.302 11.617 -29.731 1.00 67.25 135 PRO A O 1
ATOM 1094 N N . VAL A 1 136 ? 44.816 11.490 -31.397 1.00 71.19 136 VAL A N 1
ATOM 1095 C CA . VAL A 1 136 ? 43.928 10.901 -32.399 1.00 71.19 136 VAL A CA 1
ATOM 1096 C C . VAL A 1 136 ? 43.566 9.504 -31.902 1.00 71.19 136 VAL A C 1
ATOM 1098 O O . VAL A 1 136 ? 44.379 8.587 -31.971 1.00 71.19 136 VAL A O 1
ATOM 1101 N N . TYR A 1 137 ? 42.370 9.360 -31.335 1.00 66.50 137 TYR A N 1
ATOM 1102 C CA . TYR A 1 137 ? 41.797 8.054 -31.045 1.00 66.50 137 TYR A CA 1
ATOM 1103 C C . TYR A 1 137 ? 41.438 7.413 -32.383 1.00 66.50 137 TYR A C 1
ATOM 1105 O O . TYR A 1 137 ? 40.493 7.836 -33.050 1.00 66.50 137 TYR A O 1
ATOM 1113 N N . GLU A 1 138 ? 42.218 6.414 -32.794 1.00 76.06 138 GLU A N 1
ATOM 1114 C CA . GLU A 1 138 ? 41.788 5.512 -33.854 1.00 76.06 138 GLU A CA 1
ATOM 1115 C C . GLU A 1 138 ? 40.517 4.793 -33.374 1.00 76.06 138 GLU A C 1
ATOM 1117 O O . GLU A 1 138 ? 40.496 4.271 -32.253 1.00 76.06 138 GLU A O 1
ATOM 1122 N N . PRO A 1 139 ? 39.432 4.801 -34.168 1.00 80.31 139 PRO A N 1
ATOM 1123 C CA . PRO A 1 139 ? 38.222 4.084 -33.808 1.00 80.31 139 PRO A CA 1
ATOM 1124 C C . PRO A 1 139 ? 38.552 2.593 -33.651 1.00 80.31 139 PRO A C 1
ATOM 1126 O O . PRO A 1 139 ? 39.340 2.057 -34.437 1.00 80.31 139 PRO A O 1
ATOM 1129 N N . PRO A 1 140 ? 37.971 1.909 -32.650 1.00 84.56 140 PRO A N 1
ATOM 1130 C CA . PRO A 1 140 ? 38.200 0.486 -32.464 1.00 84.56 140 PRO A CA 1
ATOM 1131 C C . PRO A 1 140 ? 37.820 -0.279 -33.741 1.00 84.56 140 PRO A C 1
ATOM 1133 O O . PRO A 1 140 ? 36.872 0.110 -34.435 1.00 84.56 140 PRO A O 1
ATOM 1136 N N . PRO A 1 141 ? 38.551 -1.358 -34.074 1.00 87.50 141 PRO A N 1
ATOM 1137 C CA . PRO A 1 141 ? 38.240 -2.166 -35.241 1.00 87.50 141 PRO A CA 1
ATOM 1138 C C . PRO A 1 141 ? 36.794 -2.680 -35.156 1.00 87.50 141 PRO A C 1
ATOM 1140 O O . PRO A 1 141 ? 36.316 -2.985 -34.059 1.00 87.50 141 PRO A O 1
ATOM 1143 N N . PRO A 1 142 ? 36.087 -2.782 -36.296 1.00 84.75 142 PRO A N 1
ATOM 1144 C CA . PRO A 1 142 ? 34.731 -3.304 -36.315 1.00 84.75 142 PRO A CA 1
ATOM 1145 C C . PRO A 1 142 ? 34.707 -4.722 -35.725 1.00 84.75 142 PRO A C 1
ATOM 1147 O O . PRO A 1 142 ? 35.654 -5.489 -35.939 1.00 84.75 142 PRO A O 1
ATOM 1150 N N . PRO A 1 143 ? 33.644 -5.086 -34.986 1.00 83.88 143 PRO A N 1
ATOM 1151 C CA . PRO A 1 143 ? 33.514 -6.424 -34.436 1.00 83.88 143 PRO A CA 1
ATOM 1152 C C . PRO A 1 143 ? 33.576 -7.468 -35.563 1.00 83.88 143 PRO A C 1
ATOM 1154 O O . PRO A 1 143 ? 33.122 -7.198 -36.682 1.00 83.88 143 PRO A O 1
ATOM 1157 N N . PRO A 1 144 ? 34.140 -8.659 -35.294 1.00 85.19 144 PRO A N 1
ATOM 1158 C CA . PRO A 1 144 ? 34.167 -9.730 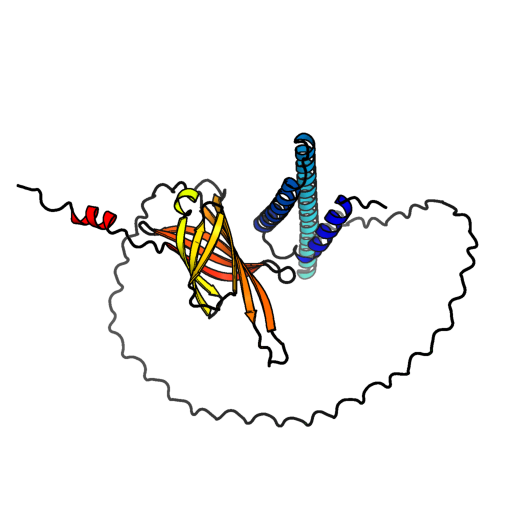-36.275 1.00 85.19 144 PRO A CA 1
ATOM 1159 C C . PRO A 1 144 ? 32.736 -10.060 -36.729 1.00 85.19 144 PRO A C 1
ATOM 1161 O O . PRO A 1 144 ? 31.804 -9.977 -35.923 1.00 85.19 144 PRO A O 1
ATOM 1164 N N . PRO A 1 145 ? 32.538 -10.438 -38.006 1.00 81.12 145 PRO A N 1
ATOM 1165 C CA . PRO A 1 145 ? 31.227 -10.824 -38.504 1.00 81.12 145 PRO A CA 1
ATOM 1166 C C . PRO A 1 145 ? 30.673 -11.954 -37.637 1.00 81.12 145 PRO A C 1
ATOM 1168 O O . PRO A 1 145 ? 31.324 -12.988 -37.464 1.00 81.12 145 PRO A O 1
ATOM 1171 N N . VAL A 1 146 ? 29.480 -11.731 -37.079 1.00 74.06 146 VAL A N 1
ATOM 1172 C CA . VAL A 1 146 ? 28.747 -12.730 -36.299 1.00 74.06 146 VAL A CA 1
ATOM 1173 C C . VAL A 1 146 ? 28.596 -13.958 -37.185 1.00 74.06 146 VAL A C 1
ATOM 1175 O O . VAL A 1 146 ? 27.922 -13.929 -38.215 1.00 74.06 146 VAL A O 1
ATOM 1178 N N . THR A 1 147 ? 29.296 -15.027 -36.820 1.00 75.62 147 THR A N 1
ATOM 1179 C CA . THR A 1 147 ? 29.175 -16.316 -37.490 1.00 75.62 147 THR A CA 1
ATOM 1180 C C . THR A 1 147 ? 27.738 -16.766 -37.284 1.00 75.62 147 THR A C 1
ATOM 1182 O O . THR A 1 147 ? 27.276 -16.841 -36.147 1.00 75.62 147 THR A O 1
ATOM 1185 N N . ALA A 1 148 ? 27.013 -16.971 -38.385 1.00 72.81 148 ALA A N 1
ATOM 1186 C CA . ALA A 1 148 ? 25.605 -17.335 -38.365 1.00 72.81 148 ALA A CA 1
ATOM 1187 C C . ALA A 1 148 ? 25.396 -18.525 -37.422 1.00 72.81 148 ALA A C 1
ATOM 1189 O O . ALA A 1 148 ? 25.875 -19.630 -37.686 1.00 72.81 148 ALA A O 1
ATOM 1190 N N . ILE A 1 149 ? 24.715 -18.272 -36.304 1.00 75.75 149 ILE A N 1
ATOM 1191 C CA . ILE A 1 149 ? 24.314 -19.319 -35.374 1.00 75.75 149 ILE A CA 1
ATOM 1192 C C . ILE A 1 149 ? 23.378 -20.237 -36.169 1.00 75.75 149 ILE A C 1
ATOM 1194 O O . ILE A 1 149 ? 22.414 -19.739 -36.762 1.00 75.75 149 ILE A O 1
ATOM 1198 N N . PRO A 1 150 ? 23.665 -21.547 -36.262 1.00 82.12 150 PRO A N 1
ATOM 1199 C CA . PRO A 1 150 ? 22.780 -22.467 -36.955 1.00 82.12 150 PRO A CA 1
ATOM 1200 C C . PRO A 1 150 ? 21.388 -22.401 -36.312 1.00 82.12 150 PRO A C 1
ATOM 1202 O O . PRO A 1 150 ? 21.293 -22.285 -35.086 1.00 82.12 150 PRO A O 1
ATOM 1205 N N . PRO A 1 151 ? 20.309 -22.451 -37.111 1.00 83.44 151 PRO A N 1
ATOM 1206 C CA . PRO A 1 151 ? 18.961 -22.417 -36.571 1.00 83.44 151 PRO A CA 1
ATOM 1207 C C . PRO A 1 151 ? 18.787 -23.553 -35.553 1.00 83.44 151 PRO A C 1
ATOM 1209 O O . PRO A 1 151 ? 19.322 -24.649 -35.766 1.00 83.44 151 PRO A O 1
ATOM 1212 N N . PRO A 1 152 ? 18.064 -23.307 -34.447 1.00 85.06 152 PRO A N 1
ATOM 1213 C CA . PRO A 1 152 ? 17.800 -24.340 -33.461 1.00 85.06 152 PRO A CA 1
ATOM 1214 C C . PRO A 1 152 ? 17.118 -25.543 -34.133 1.00 85.06 152 PRO A C 1
ATOM 1216 O O . PRO A 1 152 ? 16.353 -25.367 -35.089 1.00 85.06 152 PRO A O 1
ATOM 1219 N N . PRO A 1 153 ? 17.397 -26.772 -33.666 1.00 86.50 153 PRO A N 1
ATOM 1220 C CA . PRO A 1 153 ? 16.748 -27.957 -34.199 1.00 86.50 153 PRO A CA 1
ATOM 1221 C C . PRO A 1 153 ? 15.223 -27.834 -34.056 1.00 86.50 153 PRO A C 1
ATOM 1223 O O . PRO A 1 153 ? 14.743 -27.257 -33.075 1.00 86.50 153 PRO A O 1
ATOM 1226 N N . PRO A 1 154 ? 14.447 -28.372 -35.015 1.00 84.62 154 PRO A N 1
ATOM 1227 C CA . PRO A 1 154 ? 12.998 -28.380 -34.908 1.00 84.62 154 PRO A CA 1
ATOM 1228 C C . PRO A 1 154 ? 12.575 -29.104 -33.619 1.00 84.62 154 PRO A C 1
ATOM 1230 O O . PRO A 1 154 ? 13.193 -30.114 -33.258 1.00 84.62 154 PRO A O 1
ATOM 1233 N N . PRO A 1 155 ? 11.537 -28.612 -32.920 1.00 82.00 155 PRO A N 1
ATOM 1234 C CA . PRO A 1 155 ? 11.033 -29.271 -31.726 1.00 82.00 155 PRO A CA 1
ATOM 1235 C C . PRO A 1 155 ? 10.625 -30.716 -32.054 1.00 82.00 155 PRO A C 1
ATOM 1237 O O . PRO A 1 155 ? 10.122 -30.978 -33.154 1.00 82.00 155 PRO A O 1
ATOM 1240 N N . PRO A 1 156 ? 10.835 -31.666 -31.124 1.00 80.19 156 PRO A N 1
ATOM 1241 C CA . PRO A 1 156 ? 10.415 -33.043 -31.322 1.00 80.19 156 PRO A CA 1
ATOM 1242 C C . PRO A 1 156 ? 8.917 -33.070 -31.621 1.00 80.19 156 PRO A C 1
ATOM 1244 O O . PRO A 1 156 ? 8.117 -32.457 -30.916 1.00 80.19 156 PRO A O 1
ATOM 1247 N N . THR A 1 157 ? 8.540 -33.766 -32.692 1.00 74.00 157 THR A N 1
ATOM 1248 C CA . THR A 1 157 ? 7.143 -33.952 -33.076 1.00 74.00 157 THR A CA 1
ATOM 1249 C C . THR A 1 157 ? 6.456 -34.753 -31.974 1.00 74.00 157 THR A C 1
ATOM 1251 O O . THR A 1 157 ? 6.612 -35.971 -31.885 1.00 74.00 157 THR A O 1
ATOM 1254 N N . ILE A 1 158 ? 5.744 -34.059 -31.086 1.00 63.34 158 ILE A N 1
ATOM 1255 C CA . ILE A 1 158 ? 4.963 -34.690 -30.026 1.00 63.34 158 ILE A CA 1
ATOM 1256 C C . ILE A 1 158 ? 3.861 -35.473 -30.737 1.00 63.34 158 ILE A C 1
ATOM 1258 O O . ILE A 1 158 ? 2.963 -34.894 -31.349 1.00 63.34 158 ILE A O 1
ATOM 1262 N N . SER A 1 159 ? 3.982 -36.800 -30.729 1.00 70.62 159 SER A N 1
ATOM 1263 C CA . SER A 1 159 ? 2.945 -37.688 -31.246 1.00 70.62 159 SER A CA 1
ATOM 1264 C C . SER A 1 159 ? 1.660 -37.391 -30.483 1.00 70.62 159 SER A C 1
ATOM 1266 O O . SER A 1 159 ? 1.642 -37.472 -29.256 1.00 70.62 159 SER A O 1
ATOM 1268 N N . ALA A 1 160 ? 0.624 -36.984 -31.216 1.00 61.38 160 ALA A N 1
ATOM 1269 C CA . ALA A 1 160 ? -0.664 -36.605 -30.664 1.00 61.38 160 ALA A CA 1
ATOM 1270 C C . ALA A 1 160 ? -1.180 -37.713 -29.737 1.00 61.38 160 ALA A C 1
ATOM 1272 O O . ALA A 1 160 ? -1.481 -38.823 -30.179 1.00 61.38 160 ALA A O 1
ATOM 1273 N N . VAL A 1 161 ? -1.255 -37.405 -28.442 1.00 74.06 161 VAL A N 1
ATOM 1274 C CA . VAL A 1 161 ? -1.962 -38.243 -27.478 1.00 74.06 161 VAL A CA 1
ATOM 1275 C C . VAL A 1 161 ? -3.427 -38.268 -27.926 1.00 74.06 161 VAL A C 1
ATOM 1277 O O . VAL A 1 161 ? -3.994 -37.196 -28.162 1.00 74.06 161 VAL A O 1
ATOM 1280 N N . PRO A 1 162 ? -4.037 -39.451 -28.115 1.00 80.25 162 PRO A N 1
ATOM 1281 C CA . PRO A 1 162 ? -5.436 -39.534 -28.502 1.00 80.25 162 PRO A CA 1
ATOM 1282 C C . PRO A 1 162 ? -6.297 -38.801 -27.464 1.00 80.25 162 PRO A C 1
ATOM 1284 O O . PRO A 1 162 ? -6.010 -38.893 -26.266 1.00 80.25 162 PRO A O 1
ATOM 1287 N N . PRO A 1 163 ? -7.330 -38.061 -27.900 1.00 81.81 163 PRO A N 1
ATOM 1288 C CA . PRO A 1 163 ? -8.198 -37.341 -26.983 1.00 81.81 163 PRO A CA 1
ATOM 1289 C C . PRO A 1 163 ? -8.807 -38.320 -25.969 1.00 81.81 163 PRO A C 1
ATOM 1291 O O . PRO A 1 163 ? -9.141 -39.453 -26.338 1.00 81.81 163 PRO A O 1
ATOM 1294 N N . PRO A 1 164 ? -8.943 -37.914 -24.695 1.00 84.44 164 PRO A N 1
ATOM 1295 C CA . PRO A 1 164 ? -9.580 -38.750 -23.693 1.00 84.44 164 PRO A CA 1
ATOM 1296 C C . PRO A 1 164 ? -11.013 -39.096 -24.133 1.00 84.44 164 PRO A C 1
ATOM 1298 O O . PRO A 1 164 ? -11.669 -38.287 -24.799 1.00 84.44 164 PRO A O 1
ATOM 1301 N N . PRO A 1 165 ? -11.510 -40.296 -23.787 1.00 87.06 165 PRO A N 1
ATOM 1302 C CA . PRO A 1 165 ? -12.879 -40.679 -24.092 1.00 87.06 165 PRO A CA 1
ATOM 1303 C C . PRO A 1 165 ? -13.864 -39.680 -23.463 1.00 87.06 165 PRO A C 1
ATOM 1305 O O . PRO A 1 165 ? -13.596 -39.156 -22.377 1.00 87.06 165 PRO A O 1
ATOM 1308 N N . PRO A 1 166 ? -15.004 -39.411 -24.124 1.00 84.69 166 PRO A N 1
ATOM 1309 C CA . PRO A 1 166 ? -16.016 -38.517 -23.586 1.00 84.69 166 PRO A CA 1
ATOM 1310 C C . PRO A 1 166 ? -16.501 -39.027 -22.220 1.00 84.69 166 PRO A C 1
ATOM 1312 O O . PRO A 1 166 ? -16.668 -40.241 -22.047 1.00 84.69 166 PRO A O 1
ATOM 1315 N N . PRO A 1 167 ? -16.728 -38.129 -21.245 1.00 83.44 167 PRO A N 1
ATOM 1316 C CA . PRO A 1 167 ? -17.254 -38.520 -19.948 1.00 83.44 167 PRO A CA 1
ATOM 1317 C C . PRO A 1 167 ? -18.627 -39.194 -20.113 1.00 83.44 167 PRO A C 1
ATOM 1319 O O . PRO A 1 167 ? -19.391 -38.831 -21.015 1.00 83.44 167 PRO A O 1
ATOM 1322 N N . PRO A 1 168 ? -18.960 -40.180 -19.262 1.00 85.19 168 PRO A N 1
ATOM 1323 C CA . PRO A 1 168 ? -20.273 -40.809 -19.283 1.00 85.19 168 PRO A CA 1
ATOM 1324 C C . PRO A 1 168 ? -21.372 -39.757 -19.054 1.00 85.19 168 PRO A C 1
ATOM 1326 O O . PRO A 1 168 ? -21.141 -38.783 -18.333 1.00 85.19 168 PRO A O 1
ATOM 1329 N N . PRO A 1 169 ? -22.571 -39.940 -19.638 1.00 75.19 169 PRO A N 1
ATOM 1330 C CA . PRO A 1 169 ? -23.688 -39.027 -19.436 1.00 75.19 169 PRO A CA 1
ATOM 1331 C C . PRO A 1 169 ? -24.021 -38.956 -17.945 1.00 75.19 169 PRO A C 1
ATOM 1333 O O . PRO A 1 169 ? -24.495 -39.924 -17.346 1.00 75.19 169 PRO A O 1
ATOM 1336 N N . VAL A 1 170 ? -23.735 -37.804 -17.34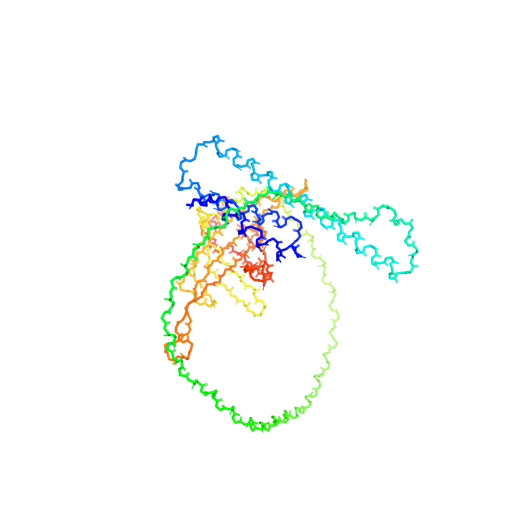0 1.00 70.94 170 VAL A N 1
ATOM 1337 C CA . VAL A 1 170 ? -24.085 -37.522 -15.951 1.00 70.94 170 VAL A CA 1
ATOM 1338 C C . VAL A 1 170 ? -25.606 -37.482 -15.893 1.00 70.94 170 VAL A C 1
ATOM 1340 O O . VAL A 1 170 ? -26.241 -36.683 -16.581 1.00 70.94 170 VAL A O 1
ATOM 1343 N N . SER A 1 171 ? -26.200 -38.395 -15.123 1.00 72.38 171 SER A N 1
ATOM 1344 C CA . SER A 1 171 ? -27.638 -38.374 -14.858 1.00 72.38 171 SER A CA 1
ATOM 1345 C C . SER A 1 171 ? -27.993 -36.998 -14.306 1.00 72.38 171 SER A C 1
ATOM 1347 O O . SER A 1 171 ? -27.374 -36.558 -13.340 1.00 72.38 171 SER A O 1
ATOM 1349 N N . ALA A 1 172 ? -28.927 -36.310 -14.965 1.00 58.19 172 ALA A N 1
ATOM 1350 C CA . ALA A 1 172 ? -29.309 -34.941 -14.652 1.00 58.19 172 ALA A CA 1
ATOM 1351 C C . ALA A 1 172 ? -29.706 -34.824 -13.174 1.00 58.19 172 ALA A C 1
ATOM 1353 O O . ALA A 1 172 ? -30.795 -35.237 -12.772 1.00 58.19 172 ALA A O 1
ATOM 1354 N N . VAL A 1 173 ? -28.797 -34.282 -12.365 1.00 71.38 173 VAL A N 1
ATOM 1355 C CA . VAL A 1 173 ? -29.107 -33.841 -11.010 1.00 71.38 173 VAL A CA 1
ATOM 1356 C C . VAL A 1 173 ? -30.043 -32.639 -11.170 1.00 71.38 173 VAL A C 1
ATOM 1358 O O . VAL A 1 173 ? -29.713 -31.730 -11.938 1.00 71.38 173 VAL A O 1
ATOM 1361 N N . PRO A 1 174 ? -31.227 -32.633 -10.533 1.00 77.88 174 PRO A N 1
ATOM 1362 C CA . PRO A 1 174 ? -32.121 -31.484 -10.583 1.00 77.88 174 PRO A CA 1
ATOM 1363 C C . PRO A 1 174 ? -31.369 -30.232 -10.108 1.00 77.88 174 PRO A C 1
ATOM 1365 O O . PRO A 1 174 ? -30.564 -30.337 -9.178 1.00 77.88 174 PRO A O 1
ATOM 1368 N N . PRO A 1 175 ? -31.591 -29.065 -10.740 1.00 75.19 175 PRO A N 1
ATOM 1369 C CA . PRO A 1 175 ? -30.903 -27.843 -10.356 1.00 75.19 175 PRO A CA 1
ATOM 1370 C C . PRO A 1 175 ? -31.132 -27.584 -8.859 1.00 75.19 175 PRO A C 1
ATOM 1372 O O . PRO A 1 175 ? -32.271 -27.717 -8.393 1.00 75.19 175 PRO A O 1
ATOM 1375 N N . PRO A 1 176 ? -30.074 -27.267 -8.093 1.00 74.06 176 PRO A N 1
ATOM 1376 C CA . PRO A 1 176 ? -30.217 -26.950 -6.683 1.00 74.06 176 PRO A CA 1
ATOM 1377 C C . PRO A 1 176 ? -31.188 -25.778 -6.533 1.00 74.06 176 PRO A C 1
ATOM 1379 O O . PRO A 1 176 ? -31.140 -24.810 -7.294 1.00 74.06 176 PRO A O 1
ATOM 1382 N N . VAL A 1 177 ? -32.101 -25.898 -5.568 1.00 80.19 177 VAL A N 1
ATOM 1383 C CA . VAL A 1 177 ? -33.038 -24.828 -5.214 1.00 80.19 177 VAL A CA 1
ATOM 1384 C C . VAL A 1 177 ? -32.214 -23.570 -4.909 1.00 80.19 177 VAL A C 1
ATOM 1386 O O . VAL A 1 177 ? -31.265 -23.674 -4.126 1.00 80.19 177 VAL A O 1
ATOM 1389 N N . PRO A 1 178 ? -32.516 -22.412 -5.527 1.00 74.62 178 PRO A N 1
ATOM 1390 C CA . PRO A 1 178 ? -31.764 -21.192 -5.279 1.00 74.62 178 PRO A CA 1
ATOM 1391 C C . PRO A 1 178 ? -31.808 -20.861 -3.780 1.00 74.62 178 PRO A C 1
ATOM 1393 O O . PRO A 1 178 ? -32.886 -20.936 -3.179 1.00 74.62 178 PRO A O 1
ATOM 1396 N N . PRO A 1 179 ? -30.660 -20.545 -3.157 1.00 77.38 179 PRO A N 1
ATOM 1397 C CA . PRO A 1 179 ? -30.626 -20.184 -1.750 1.00 77.38 179 PRO A CA 1
ATOM 1398 C C . PRO A 1 179 ? -31.497 -18.941 -1.503 1.00 77.38 179 PRO A C 1
ATOM 1400 O O . PRO A 1 179 ? -31.597 -18.078 -2.381 1.00 77.38 179 PRO A O 1
ATOM 1403 N N . PRO A 1 180 ? -32.153 -18.841 -0.331 1.00 79.06 180 PRO A N 1
ATOM 1404 C CA . PRO A 1 180 ? -32.883 -17.637 0.042 1.00 79.06 180 PRO A CA 1
ATOM 1405 C C . PRO A 1 180 ? -31.936 -16.425 0.005 1.00 79.06 180 PRO A C 1
ATOM 1407 O O . PRO A 1 180 ? -30.763 -16.573 0.356 1.00 79.06 180 PRO A O 1
ATOM 1410 N N . PRO A 1 181 ? -32.414 -15.243 -0.426 1.00 62.34 181 PRO A N 1
ATOM 1411 C CA . PRO A 1 181 ? -31.594 -14.040 -0.456 1.00 62.34 181 PRO A CA 1
ATOM 1412 C C . PRO A 1 181 ? -31.046 -13.775 0.947 1.00 62.34 181 PRO A C 1
ATOM 1414 O O . PRO A 1 181 ? -31.813 -13.690 1.908 1.00 62.34 181 PRO A O 1
ATOM 1417 N N . LEU A 1 182 ? -29.718 -13.696 1.053 1.00 50.66 182 LEU A N 1
ATOM 1418 C CA . LEU A 1 182 ? -29.034 -13.315 2.281 1.00 50.66 182 LEU A CA 1
ATOM 1419 C C . LEU A 1 182 ? -29.527 -11.918 2.660 1.00 50.66 182 LEU A C 1
ATOM 1421 O O . LEU A 1 182 ? -29.267 -10.945 1.955 1.00 50.66 182 LEU A O 1
ATOM 1425 N N . GLN A 1 183 ? -30.296 -11.838 3.742 1.00 41.69 183 GLN A N 1
ATOM 1426 C CA . GLN A 1 183 ? -30.657 -10.569 4.352 1.00 41.69 183 GLN A CA 1
ATOM 1427 C C . GLN A 1 183 ? -29.384 -10.028 5.002 1.00 41.69 183 GLN A C 1
ATOM 1429 O O . GLN A 1 183 ? -28.975 -10.490 6.062 1.00 41.69 183 GLN A O 1
ATOM 1434 N N . VAL A 1 184 ? -28.706 -9.116 4.309 1.00 47.00 184 VAL A N 1
ATOM 1435 C CA . VAL A 1 184 ? -27.645 -8.298 4.895 1.00 47.00 184 VAL A CA 1
ATOM 1436 C C . VAL A 1 184 ? -28.322 -7.300 5.823 1.00 47.00 184 VAL A C 1
ATOM 1438 O O . VAL A 1 184 ? -28.877 -6.296 5.380 1.00 47.00 184 VAL A O 1
ATOM 1441 N N . ASP A 1 185 ? -28.358 -7.629 7.112 1.00 47.91 185 ASP A N 1
ATOM 1442 C CA . ASP A 1 185 ? -28.801 -6.698 8.140 1.00 47.91 185 ASP A CA 1
ATOM 1443 C C . ASP A 1 185 ? -27.925 -5.443 8.064 1.00 47.91 185 ASP A C 1
ATOM 1445 O O . ASP A 1 185 ? -26.697 -5.520 8.182 1.00 47.91 185 ASP A O 1
ATOM 1449 N N . SER A 1 186 ? -28.566 -4.291 7.839 1.00 45.09 186 SER A N 1
ATOM 1450 C CA . SER A 1 186 ? -27.950 -2.963 7.851 1.00 45.09 186 SER A CA 1
ATOM 1451 C C . SER A 1 186 ? -27.376 -2.685 9.238 1.00 45.09 186 SER A C 1
ATOM 1453 O O . SER A 1 186 ? -28.015 -2.101 10.112 1.00 45.09 186 SER A O 1
ATOM 1455 N N . THR A 1 187 ? -26.166 -3.182 9.453 1.00 47.72 187 THR A N 1
ATOM 1456 C CA . THR A 1 187 ? -25.386 -2.976 10.661 1.00 47.72 187 THR A CA 1
ATOM 1457 C C . THR A 1 187 ? -24.866 -1.551 10.611 1.00 47.72 187 THR A C 1
ATOM 1459 O O . THR A 1 187 ? -24.240 -1.158 9.631 1.00 47.72 187 THR A O 1
ATOM 1462 N N . THR A 1 188 ? -25.174 -0.776 11.651 1.00 52.94 188 THR A N 1
ATOM 1463 C CA . THR A 1 188 ? -24.684 0.584 11.874 1.00 52.94 188 THR A CA 1
ATOM 1464 C C . THR A 1 188 ? -23.214 0.666 11.478 1.00 52.94 188 THR A C 1
ATOM 1466 O O . THR A 1 188 ? -22.396 -0.048 12.060 1.00 52.94 188 THR A O 1
ATOM 1469 N N . ILE A 1 189 ? -22.904 1.486 10.469 1.00 52.31 189 ILE A N 1
ATOM 1470 C CA . ILE A 1 189 ? -21.537 1.672 9.984 1.00 52.31 189 ILE A CA 1
ATOM 1471 C C . ILE A 1 189 ? -20.712 2.123 11.197 1.00 52.31 189 ILE A C 1
ATOM 1473 O O . ILE A 1 189 ? -21.056 3.145 11.804 1.00 52.31 189 ILE A O 1
ATOM 1477 N N . PRO A 1 190 ? -19.714 1.338 11.640 1.00 53.75 190 PRO A N 1
ATOM 1478 C CA . PRO A 1 190 ? -18.888 1.723 12.770 1.00 53.75 190 PRO A CA 1
ATOM 1479 C C . PRO A 1 190 ? -18.238 3.081 12.508 1.00 53.75 190 PRO A C 1
ATOM 1481 O O . PRO A 1 190 ? -18.049 3.479 11.360 1.00 53.75 190 PRO A O 1
ATOM 1484 N N . THR A 1 191 ? -17.877 3.797 13.572 1.00 61.62 191 THR A N 1
ATOM 1485 C CA . THR A 1 191 ? -17.044 5.003 13.491 1.00 61.62 191 THR A CA 1
ATOM 1486 C C . THR A 1 191 ? -15.663 4.588 12.958 1.00 61.62 191 THR A C 1
ATOM 1488 O O . THR A 1 191 ? -14.731 4.332 13.715 1.00 61.62 191 THR A O 1
ATOM 1491 N N . ALA A 1 192 ? -15.564 4.440 11.639 1.00 60.69 192 ALA A N 1
ATOM 1492 C CA . ALA A 1 192 ? -14.772 3.397 10.988 1.00 60.69 192 ALA A CA 1
ATOM 1493 C C . ALA A 1 192 ? -13.257 3.493 11.145 1.00 60.69 192 ALA A C 1
ATOM 1495 O O . ALA A 1 192 ? -12.566 2.486 11.038 1.00 60.69 192 ALA A O 1
ATOM 1496 N N . MET A 1 193 ? -12.724 4.683 11.425 1.00 65.19 193 MET A N 1
ATOM 1497 C CA . MET A 1 193 ? -11.288 4.819 11.670 1.00 65.19 193 MET A CA 1
ATOM 1498 C C . MET A 1 193 ? -10.857 4.175 12.988 1.00 65.19 193 MET A C 1
ATOM 1500 O O . MET A 1 193 ? -9.793 3.568 13.032 1.00 65.19 193 MET A O 1
ATOM 1504 N N . ALA A 1 194 ? -11.668 4.278 14.047 1.00 74.50 194 ALA A N 1
ATOM 1505 C CA . ALA A 1 194 ? -11.298 3.745 15.361 1.00 74.50 194 ALA A CA 1
ATOM 1506 C C . ALA A 1 194 ? -11.220 2.211 15.370 1.00 74.50 194 ALA A C 1
ATOM 1508 O O . ALA A 1 194 ? -10.484 1.636 16.167 1.00 74.50 194 ALA A O 1
ATOM 1509 N N . ASP A 1 195 ? -11.948 1.561 14.463 1.00 83.00 195 ASP A N 1
ATOM 1510 C CA . ASP A 1 195 ? -12.051 0.105 14.421 1.00 83.00 195 ASP A CA 1
ATOM 1511 C C . ASP A 1 195 ? -10.919 -0.554 13.615 1.00 83.00 195 ASP A C 1
ATOM 1513 O O . ASP A 1 195 ? -10.682 -1.750 13.773 1.00 83.00 195 ASP A O 1
ATOM 1517 N N . LEU A 1 196 ? -10.208 0.210 12.776 1.00 90.75 196 LEU A N 1
ATOM 1518 C CA . LEU A 1 196 ? -9.073 -0.284 11.984 1.00 90.75 196 LEU A CA 1
ATOM 1519 C C . LEU A 1 196 ? -7.727 -0.090 12.693 1.00 90.75 196 LEU A C 1
ATOM 1521 O O . LEU A 1 196 ? -6.800 -0.866 12.474 1.00 90.75 196 LEU A O 1
ATOM 1525 N N . THR A 1 197 ? -7.609 0.932 13.546 1.00 93.75 197 THR A N 1
ATOM 1526 C CA . THR A 1 197 ? -6.364 1.224 14.269 1.00 93.75 197 THR A CA 1
ATOM 1527 C C . THR A 1 197 ? -6.002 0.123 15.265 1.00 93.75 197 THR A C 1
ATOM 1529 O O . THR A 1 197 ? -6.841 -0.312 16.052 1.00 93.75 197 THR A O 1
ATOM 1532 N N . GLY A 1 198 ? -4.732 -0.273 15.288 1.00 92.75 198 GLY A N 1
ATOM 1533 C CA . GLY A 1 198 ? -4.185 -1.303 16.171 1.00 92.75 198 GLY A CA 1
ATOM 1534 C C . GLY A 1 198 ? -4.589 -2.732 15.799 1.00 92.75 198 GLY A C 1
ATOM 1535 O O . GLY A 1 198 ? -4.365 -3.644 16.594 1.00 92.75 198 GLY A O 1
ATOM 1536 N N . VAL A 1 199 ? -5.203 -2.939 14.631 1.00 93.94 199 VAL A N 1
ATOM 1537 C CA . VAL A 1 199 ? -5.596 -4.267 14.145 1.00 93.94 199 VAL A CA 1
ATOM 1538 C C . VAL A 1 199 ? -4.520 -4.823 13.214 1.00 93.94 199 VAL A C 1
ATOM 1540 O O . VAL A 1 199 ? -4.000 -4.117 12.346 1.00 93.94 199 VAL A O 1
ATOM 1543 N N . THR A 1 200 ? -4.210 -6.105 13.404 1.00 96.19 200 THR A N 1
ATOM 1544 C CA . THR A 1 200 ? -3.322 -6.879 12.535 1.00 96.19 200 THR A CA 1
ATOM 1545 C C . THR A 1 200 ? -4.140 -7.601 11.467 1.00 96.19 200 THR A C 1
ATOM 1547 O O . THR A 1 200 ? -5.079 -8.346 11.762 1.00 96.19 200 THR A O 1
ATOM 1550 N N . PHE A 1 201 ? -3.766 -7.381 10.215 1.00 97.50 201 PHE A N 1
ATOM 1551 C CA . PHE A 1 201 ? -4.381 -7.942 9.024 1.00 97.50 201 PHE A CA 1
ATOM 1552 C C . PHE A 1 201 ? -3.423 -8.901 8.327 1.00 97.50 201 PHE A C 1
ATOM 1554 O O . PHE A 1 201 ? -2.207 -8.713 8.341 1.00 97.50 201 PHE A O 1
ATOM 1561 N N . GLN A 1 202 ? -3.994 -9.884 7.639 1.00 97.94 202 GLN A N 1
ATOM 1562 C CA . GLN A 1 202 ? -3.307 -10.602 6.578 1.00 97.94 202 GLN A CA 1
ATOM 1563 C C . GLN A 1 202 ? -3.603 -9.896 5.251 1.00 97.94 202 GLN A C 1
ATOM 1565 O O . GLN A 1 202 ? -4.751 -9.897 4.809 1.00 97.94 202 GLN A O 1
ATOM 1570 N N . LEU A 1 203 ? -2.590 -9.278 4.643 1.00 98.00 203 LEU A N 1
ATOM 1571 C CA . LEU A 1 203 ? -2.652 -8.696 3.302 1.00 98.00 203 LEU A CA 1
ATOM 1572 C C . LEU A 1 203 ? -2.272 -9.759 2.272 1.00 98.00 203 LEU A C 1
ATOM 1574 O O . LEU A 1 203 ? -1.126 -10.192 2.229 1.00 98.00 203 LEU A O 1
ATOM 1578 N N . GLU A 1 204 ? -3.223 -10.149 1.440 1.00 97.94 204 GLU A N 1
ATOM 1579 C CA . GLU A 1 204 ? -3.024 -10.980 0.258 1.00 97.94 204 GLU A CA 1
ATOM 1580 C C . GLU A 1 204 ? -2.894 -10.080 -0.974 1.00 97.94 204 GLU A C 1
ATOM 1582 O O . GLU A 1 204 ? -3.828 -9.355 -1.321 1.00 97.94 204 GLU A O 1
ATOM 1587 N N . GLU A 1 205 ? -1.748 -10.132 -1.644 1.00 97.94 205 GLU A N 1
ATOM 1588 C CA . GLU A 1 205 ? -1.453 -9.411 -2.883 1.00 97.94 205 GLU A CA 1
ATOM 1589 C C . GLU A 1 205 ? -1.575 -10.380 -4.062 1.00 97.94 205 GLU A C 1
ATOM 1591 O O . GLU A 1 205 ? -0.995 -11.465 -4.043 1.00 97.94 205 GLU A O 1
ATOM 1596 N N . LEU A 1 206 ? -2.336 -9.998 -5.089 1.00 97.19 206 LEU A N 1
ATOM 1597 C CA . LEU A 1 206 ? -2.555 -10.775 -6.308 1.00 97.19 206 LEU A CA 1
ATOM 1598 C C . LEU A 1 206 ? -2.083 -9.957 -7.521 1.00 97.19 206 LEU A C 1
ATOM 1600 O O . LEU A 1 206 ? -2.892 -9.340 -8.225 1.00 97.19 206 LEU A O 1
ATOM 1604 N N . GLU A 1 207 ? -0.765 -9.933 -7.735 1.00 94.62 207 GLU A N 1
ATOM 1605 C CA . GLU A 1 207 ? -0.106 -9.327 -8.901 1.00 94.62 207 GLU A CA 1
ATOM 1606 C C . GLU A 1 207 ? 0.074 -10.414 -9.991 1.00 94.62 207 GLU A C 1
ATOM 1608 O O . GLU A 1 207 ? 0.905 -11.318 -9.892 1.00 94.62 207 GLU A O 1
ATOM 1613 N N . ASP A 1 208 ? -0.739 -10.364 -11.050 1.00 86.25 208 ASP A N 1
ATOM 1614 C CA . ASP A 1 208 ? -0.733 -11.316 -12.174 1.00 86.25 208 ASP A CA 1
ATOM 1615 C C . ASP A 1 208 ? -0.874 -12.811 -11.802 1.00 86.25 208 ASP A C 1
ATOM 1617 O O . ASP A 1 208 ? -1.970 -13.314 -11.548 1.00 86.25 208 ASP A O 1
ATOM 1621 N N . ARG A 1 209 ? 0.229 -13.567 -11.897 1.00 83.31 209 ARG A N 1
ATOM 1622 C CA . ARG A 1 209 ? 0.313 -15.009 -11.599 1.00 83.31 209 ARG A CA 1
ATOM 1623 C C . ARG A 1 209 ? 0.940 -15.273 -10.240 1.00 83.31 209 ARG A C 1
ATOM 1625 O O . ARG A 1 209 ? 1.042 -16.435 -9.846 1.00 83.31 209 ARG A O 1
ATOM 1632 N N . GLU A 1 210 ? 1.403 -14.223 -9.585 1.00 91.25 210 GLU A N 1
ATOM 1633 C CA . GLU A 1 210 ? 2.080 -14.286 -8.310 1.00 91.25 210 GLU A CA 1
ATOM 1634 C C . GLU A 1 210 ? 1.087 -13.874 -7.227 1.00 91.25 210 GLU A C 1
ATOM 1636 O O . GLU A 1 210 ? 0.259 -12.978 -7.400 1.00 91.25 210 GLU A O 1
ATOM 1641 N N . SER A 1 211 ? 1.131 -14.598 -6.117 1.00 95.94 211 SER A N 1
ATOM 1642 C CA . SER A 1 211 ? 0.365 -14.268 -4.928 1.00 95.94 211 SER A CA 1
ATOM 1643 C C . SER A 1 211 ? 1.301 -14.311 -3.741 1.00 95.94 211 SER A C 1
ATOM 1645 O O . SER A 1 211 ? 2.040 -15.291 -3.603 1.00 95.94 211 SER A O 1
ATOM 1647 N N . CYS A 1 212 ? 1.243 -13.299 -2.889 1.00 97.38 212 CYS A N 1
ATOM 1648 C CA . CYS A 1 212 ? 1.917 -13.329 -1.602 1.00 97.38 212 CYS A CA 1
ATOM 1649 C C . CYS A 1 212 ? 0.996 -12.834 -0.491 1.00 97.38 212 CYS A C 1
ATOM 1651 O O . CYS A 1 212 ? 0.035 -12.103 -0.717 1.00 97.38 212 CYS A O 1
ATOM 1653 N N . SER A 1 213 ? 1.298 -13.280 0.715 1.00 97.88 213 SER A N 1
ATOM 1654 C CA . SER A 1 213 ? 0.604 -12.979 1.947 1.00 97.88 213 SER A CA 1
ATOM 1655 C C . SER A 1 213 ? 1.596 -12.311 2.889 1.00 97.88 213 SER A C 1
ATOM 1657 O O . SER A 1 213 ? 2.648 -12.870 3.199 1.00 97.88 213 SER A O 1
ATOM 1659 N N . THR A 1 214 ? 1.255 -11.116 3.358 1.00 98.19 214 THR A N 1
ATOM 1660 C CA . THR A 1 214 ? 2.064 -10.328 4.290 1.00 98.19 214 THR A CA 1
ATOM 1661 C C . THR A 1 214 ? 1.230 -9.954 5.508 1.00 98.19 214 THR A C 1
ATOM 1663 O O . THR A 1 214 ? 0.122 -9.441 5.369 1.00 98.19 214 THR A O 1
ATOM 1666 N N . GLU A 1 215 ? 1.741 -10.201 6.709 1.00 98.06 215 GLU A N 1
ATOM 1667 C CA . GLU A 1 215 ? 1.137 -9.671 7.931 1.00 98.06 215 GLU A CA 1
ATOM 1668 C C . GLU A 1 215 ? 1.380 -8.158 7.996 1.00 98.06 215 GLU A C 1
ATOM 1670 O O . GLU A 1 215 ? 2.492 -7.692 7.738 1.00 98.06 215 GLU A O 1
ATOM 1675 N N . LEU A 1 216 ? 0.362 -7.367 8.327 1.00 98.00 216 LEU A N 1
ATOM 1676 C CA . LEU A 1 216 ? 0.539 -5.935 8.560 1.00 98.00 216 LEU A CA 1
ATOM 1677 C C . LEU A 1 216 ? -0.331 -5.436 9.705 1.00 98.00 216 LEU A C 1
ATOM 1679 O O . LEU A 1 216 ? -1.432 -5.932 9.920 1.00 98.00 216 LEU A O 1
ATOM 1683 N N . THR A 1 217 ? 0.140 -4.411 10.405 1.00 97.75 217 THR A N 1
ATOM 1684 C CA . THR A 1 217 ? -0.603 -3.727 11.466 1.00 97.75 217 THR A CA 1
ATOM 1685 C C . THR A 1 217 ? -0.810 -2.269 11.082 1.00 97.75 217 THR A C 1
ATOM 1687 O O . THR A 1 217 ? 0.133 -1.576 10.689 1.00 97.75 217 THR A O 1
ATOM 1690 N N . LEU A 1 218 ? -2.059 -1.812 11.177 1.00 97.12 218 LEU A N 1
ATOM 1691 C CA . LEU A 1 218 ? -2.441 -0.423 10.932 1.00 97.12 218 LEU A CA 1
ATOM 1692 C C . LEU A 1 218 ? -2.322 0.370 12.234 1.00 97.12 218 LEU A C 1
ATOM 1694 O O . LEU A 1 218 ? -3.164 0.251 13.118 1.00 97.12 218 LEU A O 1
ATOM 1698 N N . GLU A 1 219 ? -1.278 1.177 12.378 1.00 97.25 219 GLU A N 1
ATOM 1699 C CA . GLU A 1 219 ? -0.990 1.881 13.630 1.00 97.25 219 GLU A CA 1
ATOM 1700 C C . GLU A 1 219 ? -1.917 3.090 13.845 1.00 97.25 219 GLU A C 1
ATOM 1702 O O . GLU A 1 219 ? -2.479 3.661 12.906 1.00 97.25 219 GLU A O 1
ATOM 1707 N N . THR A 1 220 ? -2.057 3.526 15.101 1.00 95.19 220 THR A N 1
ATOM 1708 C CA . THR A 1 220 ? -2.905 4.676 15.481 1.00 95.19 220 THR A CA 1
ATOM 1709 C C . THR A 1 220 ? -2.424 6.022 14.933 1.00 95.19 220 THR A C 1
ATOM 1711 O O . THR A 1 220 ? -3.177 6.992 14.934 1.00 95.19 220 THR A O 1
ATOM 1714 N N . ASP A 1 221 ? -1.164 6.107 14.507 1.00 95.31 221 ASP A N 1
ATOM 1715 C CA . ASP A 1 221 ? -0.544 7.307 13.937 1.00 95.31 221 ASP A CA 1
ATOM 1716 C C . ASP A 1 221 ? -0.615 7.345 12.399 1.00 95.31 221 ASP A C 1
ATOM 1718 O O . ASP A 1 221 ? 0.064 8.153 11.766 1.00 95.31 221 ASP A O 1
ATOM 1722 N N . ASN A 1 222 ? -1.466 6.501 11.804 1.00 95.94 222 ASN A N 1
ATOM 1723 C CA . ASN A 1 222 ? -1.627 6.325 10.361 1.00 95.94 222 ASN A CA 1
ATOM 1724 C C . ASN A 1 222 ? -0.395 5.736 9.656 1.00 95.94 222 ASN A C 1
ATOM 1726 O O . ASN A 1 222 ? -0.278 5.856 8.433 1.00 95.94 222 ASN A O 1
ATOM 1730 N N . THR A 1 223 ? 0.523 5.102 10.390 1.00 97.75 223 THR A N 1
ATOM 1731 C CA . THR A 1 223 ? 1.627 4.330 9.805 1.00 97.75 223 THR A CA 1
ATOM 1732 C C . THR A 1 223 ? 1.267 2.851 9.660 1.00 97.75 223 THR A C 1
ATOM 1734 O O . THR A 1 223 ? 0.277 2.371 10.217 1.00 97.75 223 THR A O 1
ATOM 1737 N N . VAL A 1 224 ? 2.034 2.137 8.836 1.00 98.19 224 VAL A N 1
ATOM 1738 C CA . VAL A 1 224 ? 1.866 0.69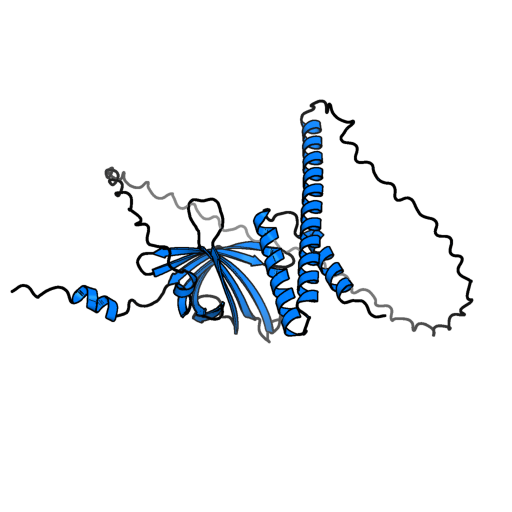8 8.601 1.00 98.19 224 VAL A CA 1
ATOM 1739 C C . VAL A 1 224 ? 3.130 -0.031 9.035 1.00 98.19 224 VAL A C 1
ATOM 1741 O O . VAL A 1 224 ? 4.219 0.266 8.536 1.00 98.19 224 VAL A O 1
ATOM 1744 N N . THR A 1 225 ? 2.970 -1.018 9.913 1.00 98.00 225 THR A N 1
ATOM 1745 C CA . THR A 1 225 ? 4.037 -1.941 10.312 1.00 98.00 225 THR A CA 1
ATOM 1746 C C . THR A 1 225 ? 3.864 -3.248 9.546 1.00 98.00 225 THR A C 1
ATOM 1748 O O . THR A 1 225 ? 2.805 -3.863 9.630 1.00 98.00 225 THR A O 1
ATOM 1751 N N . LEU A 1 226 ? 4.883 -3.683 8.800 1.00 98.12 226 LEU A N 1
ATOM 1752 C CA . LEU A 1 226 ? 4.868 -4.974 8.103 1.00 98.12 226 LEU A CA 1
ATOM 1753 C C . LEU A 1 226 ? 5.527 -6.051 8.977 1.00 98.12 226 LEU A C 1
ATOM 1755 O O . LEU A 1 226 ? 6.582 -5.810 9.566 1.00 98.12 226 LEU A O 1
ATOM 1759 N N . GLY A 1 227 ? 4.894 -7.219 9.042 1.00 97.06 227 GLY A N 1
ATOM 1760 C CA . GLY A 1 227 ? 5.378 -8.431 9.697 1.00 97.06 227 GLY A CA 1
ATOM 1761 C C . GLY A 1 227 ? 5.926 -9.449 8.695 1.00 97.06 227 GLY A C 1
ATOM 1762 O O . GLY A 1 227 ? 6.570 -9.085 7.707 1.00 97.06 227 GLY A O 1
ATOM 1763 N N . ASP A 1 228 ? 5.679 -10.730 8.965 1.00 97.31 228 ASP A N 1
ATOM 1764 C CA . ASP A 1 228 ? 6.165 -11.830 8.133 1.00 97.31 228 ASP A CA 1
ATOM 1765 C C . ASP A 1 228 ? 5.482 -11.851 6.755 1.00 97.31 228 ASP A C 1
ATOM 1767 O O . ASP A 1 228 ? 4.311 -11.494 6.602 1.00 97.31 228 ASP A O 1
ATOM 1771 N N . THR A 1 229 ? 6.226 -12.289 5.738 1.00 98.00 229 THR A N 1
ATOM 1772 C CA . THR A 1 229 ? 5.739 -12.441 4.362 1.00 98.00 229 THR A CA 1
ATOM 1773 C C . THR A 1 229 ? 6.185 -13.776 3.772 1.00 98.00 229 THR A C 1
ATOM 1775 O O . THR A 1 229 ? 7.284 -14.254 4.066 1.00 98.00 229 THR A O 1
ATOM 1778 N N . ASP A 1 230 ? 5.342 -14.380 2.933 1.00 97.81 230 ASP A N 1
ATOM 1779 C CA . ASP A 1 230 ? 5.703 -15.543 2.108 1.00 97.81 230 ASP A CA 1
ATOM 1780 C C . ASP A 1 230 ? 6.256 -15.150 0.719 1.00 97.81 230 ASP A C 1
ATOM 1782 O O . ASP A 1 230 ? 6.666 -16.016 -0.059 1.00 97.81 230 ASP A O 1
ATOM 1786 N N . GLY A 1 231 ? 6.286 -13.845 0.423 1.00 96.31 231 GLY A N 1
ATOM 1787 C CA . GLY A 1 231 ? 6.815 -13.267 -0.805 1.00 96.31 231 GLY A CA 1
ATOM 1788 C C . GLY A 1 231 ? 8.314 -12.938 -0.740 1.00 96.31 231 GLY A C 1
ATOM 1789 O O . GLY A 1 231 ? 9.053 -13.435 0.117 1.00 96.31 231 GLY A O 1
ATOM 1790 N N . PRO A 1 232 ? 8.808 -12.092 -1.663 1.00 96.31 232 PRO A N 1
ATOM 1791 C CA . PRO A 1 232 ? 10.186 -11.614 -1.638 1.00 96.31 232 PRO A CA 1
ATOM 1792 C C . PRO A 1 232 ? 10.525 -10.891 -0.326 1.00 96.31 232 PRO A C 1
ATOM 1794 O O . PRO A 1 232 ? 9.818 -9.978 0.099 1.00 96.31 232 PRO A O 1
ATOM 1797 N N . LEU A 1 233 ? 11.645 -11.268 0.295 1.00 97.12 233 LEU A N 1
ATOM 1798 C CA . LEU A 1 233 ? 12.119 -10.635 1.526 1.00 97.12 233 LEU A CA 1
ATOM 1799 C C . LEU A 1 233 ? 12.636 -9.221 1.240 1.00 97.12 233 LEU A C 1
ATOM 1801 O O . LEU A 1 233 ? 13.553 -9.041 0.438 1.00 97.12 233 LEU A O 1
ATOM 1805 N N . PHE A 1 234 ? 12.075 -8.234 1.932 1.00 97.88 234 PHE A N 1
ATOM 1806 C CA . PHE A 1 234 ? 12.532 -6.846 1.906 1.00 97.88 234 PHE A CA 1
ATOM 1807 C C . PHE A 1 234 ? 13.511 -6.572 3.059 1.00 97.88 234 PHE A C 1
ATOM 1809 O O . PHE A 1 234 ? 13.409 -7.159 4.135 1.00 97.88 234 PHE A O 1
ATOM 1816 N N . SER A 1 235 ? 14.467 -5.668 2.844 1.00 97.94 235 SER A N 1
ATOM 1817 C CA . SER A 1 235 ? 15.415 -5.211 3.869 1.00 97.94 235 SER A CA 1
ATOM 1818 C C . SER A 1 235 ? 14.842 -4.082 4.731 1.00 97.94 235 SER A C 1
ATOM 1820 O O . SER A 1 235 ? 15.210 -3.937 5.897 1.00 97.94 235 SER A O 1
ATOM 1822 N N . GLN A 1 236 ? 13.907 -3.304 4.182 1.00 98.19 236 GLN A N 1
ATOM 1823 C CA . GLN A 1 236 ? 13.186 -2.247 4.888 1.00 98.19 236 GLN A CA 1
ATOM 1824 C C . GLN A 1 236 ? 11.782 -2.088 4.302 1.00 98.19 236 GLN A C 1
ATOM 1826 O O . GLN A 1 236 ? 11.592 -2.252 3.099 1.00 98.19 236 GLN A O 1
ATOM 1831 N N . ALA A 1 237 ? 10.811 -1.719 5.135 1.00 98.19 237 ALA A N 1
ATOM 1832 C CA . ALA A 1 237 ? 9.501 -1.286 4.672 1.00 98.19 237 ALA A CA 1
ATOM 1833 C C . ALA A 1 237 ? 9.004 -0.081 5.474 1.00 98.19 237 ALA A C 1
ATOM 1835 O O . ALA A 1 237 ? 9.289 0.046 6.666 1.00 98.19 237 ALA A O 1
ATOM 1836 N N . THR A 1 238 ? 8.265 0.798 4.810 1.00 98.12 238 THR A N 1
ATOM 1837 C CA . THR A 1 238 ? 7.529 1.906 5.423 1.00 98.12 238 THR A CA 1
ATOM 1838 C C . THR A 1 238 ? 6.162 2.013 4.765 1.00 98.12 238 THR A C 1
ATOM 1840 O O . THR A 1 238 ? 5.987 1.633 3.608 1.00 98.12 238 THR A O 1
ATOM 1843 N N . GLY A 1 239 ? 5.176 2.538 5.484 1.00 97.94 239 GLY A N 1
ATOM 1844 C CA . GLY A 1 239 ? 3.873 2.775 4.891 1.00 97.94 239 GLY A CA 1
ATOM 1845 C C . GLY A 1 239 ? 3.017 3.739 5.685 1.00 97.94 239 GLY A C 1
ATOM 1846 O O . GLY A 1 239 ? 3.281 4.026 6.853 1.00 97.94 239 GLY A O 1
ATOM 1847 N N . THR A 1 240 ? 1.992 4.251 5.017 1.00 97.88 240 THR A N 1
ATOM 1848 C CA . THR A 1 240 ? 0.962 5.110 5.607 1.00 97.88 240 THR A CA 1
ATOM 1849 C C . THR A 1 240 ? -0.403 4.672 5.117 1.00 97.88 240 THR A C 1
ATOM 1851 O O . THR A 1 240 ? -0.506 4.183 3.992 1.00 97.88 240 THR A O 1
ATOM 1854 N N . TRP A 1 241 ? -1.439 4.881 5.918 1.00 97.88 241 TRP A N 1
ATOM 1855 C CA . TRP A 1 241 ? -2.808 4.544 5.547 1.00 97.88 241 TRP A CA 1
ATOM 1856 C C . TRP A 1 241 ? -3.789 5.649 5.940 1.00 97.88 241 TRP A C 1
ATOM 1858 O O . TRP A 1 241 ? -3.484 6.528 6.744 1.00 97.88 241 TRP A O 1
ATOM 1868 N N . SER A 1 242 ? -4.967 5.643 5.329 1.00 95.94 242 SER A N 1
ATOM 1869 C CA . SER A 1 242 ? -6.060 6.556 5.644 1.00 95.94 242 SER A CA 1
ATOM 1870 C C . SER A 1 242 ? -7.393 5.981 5.183 1.00 95.94 242 SER A C 1
ATOM 1872 O O . SER A 1 242 ? -7.446 5.209 4.227 1.00 95.94 242 SER A O 1
ATOM 1874 N N . VAL A 1 243 ? -8.471 6.387 5.851 1.00 94.50 243 VAL A N 1
ATOM 1875 C CA . VAL A 1 243 ? -9.845 6.066 5.455 1.00 94.50 243 VAL A CA 1
ATOM 1876 C C . VAL A 1 243 ? -10.656 7.346 5.366 1.00 94.50 243 VAL A C 1
ATOM 1878 O O . VAL A 1 243 ? -10.497 8.253 6.185 1.00 94.50 243 VAL A O 1
ATOM 1881 N N . TYR A 1 244 ? -11.520 7.437 4.363 1.00 91.44 244 TYR A N 1
ATOM 1882 C CA . TYR A 1 244 ? -12.393 8.584 4.159 1.00 91.44 244 TYR A CA 1
ATOM 1883 C C . TYR A 1 244 ? -13.738 8.161 3.574 1.00 91.44 244 TYR A C 1
ATOM 1885 O O . TYR A 1 244 ? -13.860 7.132 2.923 1.00 91.44 244 TYR A O 1
ATOM 1893 N N . HIS A 1 245 ? -14.760 8.978 3.813 1.00 90.12 245 HIS A N 1
ATOM 1894 C CA . HIS A 1 245 ? -16.089 8.752 3.255 1.00 90.12 245 HIS A CA 1
ATOM 1895 C C . HIS A 1 245 ? -16.142 9.272 1.816 1.00 90.12 245 HIS A C 1
ATOM 1897 O O . HIS A 1 245 ? -15.775 10.430 1.561 1.00 90.12 245 HIS A O 1
ATOM 1903 N N . SER A 1 246 ? -16.622 8.443 0.889 1.00 87.19 246 SER A N 1
ATOM 1904 C CA . SER A 1 246 ? -17.038 8.917 -0.428 1.00 87.19 246 SER A CA 1
ATOM 1905 C C . SER A 1 246 ? -18.299 9.778 -0.257 1.00 87.19 246 SER A C 1
ATOM 1907 O O . SER A 1 246 ? -19.154 9.516 0.588 1.00 87.19 246 SER A O 1
ATOM 1909 N N . LYS A 1 247 ? -18.385 10.887 -0.999 1.00 83.25 247 LYS A N 1
ATOM 1910 C CA . LYS A 1 247 ? -19.554 11.789 -0.975 1.00 83.25 247 LYS A CA 1
ATOM 1911 C C . LYS A 1 247 ? -20.482 11.551 -2.164 1.00 83.25 247 LYS A C 1
ATOM 1913 O O . LYS A 1 247 ? -21.186 12.475 -2.572 1.00 83.25 247 LYS A O 1
ATOM 1918 N N . GLU A 1 248 ? -20.415 10.374 -2.774 1.00 75.31 248 GLU A N 1
ATOM 1919 C CA . GLU A 1 248 ? -21.208 10.093 -3.964 1.00 75.31 248 GLU A CA 1
ATOM 1920 C C . GLU A 1 248 ? -22.669 9.837 -3.565 1.00 75.31 248 GLU A C 1
ATOM 1922 O O . GLU A 1 248 ? -22.975 8.960 -2.772 1.00 75.31 248 GLU A O 1
ATOM 1927 N N . GLU A 1 249 ? -23.521 10.745 -4.050 1.00 63.06 249 GLU A N 1
ATOM 1928 C CA . GLU A 1 249 ? -24.990 10.772 -4.085 1.00 63.06 249 GLU A CA 1
ATOM 1929 C C . GLU A 1 249 ? -25.771 9.948 -3.037 1.00 63.06 249 GLU A C 1
ATOM 1931 O O . GLU A 1 249 ? -25.940 8.745 -3.166 1.00 63.06 249 GLU A O 1
ATOM 1936 N N . GLU A 1 250 ? -26.323 10.685 -2.061 1.00 69.38 250 GLU A N 1
ATOM 1937 C CA . GLU A 1 250 ? -27.509 10.496 -1.191 1.00 69.38 250 GLU A CA 1
ATOM 1938 C C . GLU A 1 250 ? -27.913 9.127 -0.605 1.00 69.38 250 GLU A C 1
ATOM 1940 O O . GLU A 1 250 ? -28.668 9.140 0.368 1.00 69.38 250 GLU A O 1
ATOM 1945 N N . GLU A 1 251 ? -27.441 7.972 -1.071 1.00 69.50 251 GLU A N 1
ATOM 1946 C CA . GLU A 1 251 ? -28.013 6.692 -0.640 1.00 69.50 251 GLU A CA 1
ATOM 1947 C C . GLU A 1 251 ? -27.086 5.813 0.208 1.00 69.50 251 GLU A C 1
ATOM 1949 O O . GLU A 1 251 ? -27.621 5.147 1.097 1.00 69.50 251 GLU A O 1
ATOM 1954 N N . GLN A 1 252 ? -25.749 5.828 0.065 1.00 74.06 252 GLN A N 1
ATOM 1955 C CA . GLN A 1 252 ? -24.844 5.049 0.940 1.00 74.06 252 GLN A CA 1
ATOM 1956 C C . GLN A 1 252 ? -23.461 5.710 1.091 1.00 74.06 252 GLN A C 1
ATOM 1958 O O . GLN A 1 252 ? -22.761 5.925 0.110 1.00 74.06 252 GLN A O 1
ATOM 1963 N N . GLU A 1 253 ? -23.050 6.024 2.326 1.00 79.81 253 GLU A N 1
ATOM 1964 C CA . GLU A 1 253 ? -21.675 6.464 2.605 1.00 79.81 253 GLU A CA 1
ATOM 1965 C C . GLU A 1 253 ? -20.727 5.259 2.528 1.00 79.81 253 GLU A C 1
ATOM 1967 O O . GLU A 1 253 ? -20.699 4.426 3.437 1.00 79.81 253 GLU A O 1
ATOM 1972 N N . GLU A 1 254 ? -19.943 5.170 1.454 1.00 86.25 254 GLU A N 1
ATOM 1973 C CA . GLU A 1 254 ? -18.896 4.156 1.315 1.00 86.25 254 GLU A CA 1
ATOM 1974 C C . GLU A 1 254 ? -17.593 4.626 1.975 1.00 86.25 254 GLU A C 1
ATOM 1976 O O . GLU A 1 254 ? -17.191 5.792 1.878 1.00 86.25 254 GLU A O 1
ATOM 1981 N N . LEU A 1 255 ? -16.930 3.705 2.674 1.00 90.62 255 LEU A N 1
ATOM 1982 C CA . LEU A 1 255 ? -15.648 3.938 3.330 1.00 90.62 255 LEU A CA 1
ATOM 1983 C C . LEU A 1 255 ? -14.520 3.511 2.401 1.00 90.62 255 LEU A C 1
ATOM 1985 O O . LEU A 1 255 ? -14.247 2.320 2.246 1.00 90.62 255 LEU A O 1
ATOM 1989 N N . LEU A 1 256 ? -13.847 4.506 1.836 1.00 93.25 256 LEU A N 1
ATOM 1990 C CA . LEU A 1 256 ? -12.701 4.321 0.965 1.00 93.25 256 LEU A CA 1
ATOM 1991 C C . LEU A 1 256 ? -11.431 4.205 1.802 1.00 93.25 256 LEU A C 1
ATOM 1993 O O . LEU A 1 256 ? -11.163 5.035 2.674 1.00 93.25 256 LEU A O 1
ATOM 1997 N N . PHE A 1 257 ? -10.649 3.176 1.513 1.00 96.38 257 PHE A N 1
ATOM 1998 C CA . PHE A 1 257 ? -9.355 2.880 2.106 1.00 96.38 257 PHE A CA 1
ATOM 1999 C C . PHE A 1 257 ? -8.234 3.224 1.124 1.00 96.38 257 PHE A C 1
ATOM 2001 O O . PHE A 1 257 ? -8.282 2.857 -0.050 1.00 96.38 257 PHE A O 1
ATOM 2008 N N . ASP A 1 258 ? -7.211 3.914 1.621 1.00 97.06 258 ASP A N 1
ATOM 2009 C CA . ASP A 1 258 ? -6.010 4.294 0.877 1.00 97.06 258 ASP A CA 1
ATOM 2010 C C . ASP A 1 258 ? -4.784 3.989 1.732 1.00 97.06 258 ASP A C 1
ATOM 2012 O O . ASP A 1 258 ? -4.618 4.550 2.818 1.00 97.06 258 ASP A O 1
ATOM 2016 N N . MET A 1 259 ? -3.925 3.104 1.238 1.00 98.00 259 MET A N 1
ATOM 2017 C CA . MET A 1 259 ? -2.663 2.746 1.869 1.00 98.00 259 MET A CA 1
ATOM 2018 C C . MET A 1 259 ? -1.524 2.825 0.859 1.00 98.00 259 MET A C 1
ATOM 2020 O O . MET A 1 259 ? -1.662 2.453 -0.299 1.00 98.00 259 MET A O 1
ATOM 2024 N N . SER A 1 260 ? -0.366 3.297 1.301 1.00 97.94 260 SER A N 1
ATOM 2025 C CA . SER A 1 260 ? 0.853 3.364 0.503 1.00 97.94 260 SER A CA 1
ATOM 2026 C C . SER A 1 260 ? 1.966 2.651 1.252 1.00 97.94 260 SER A C 1
ATOM 2028 O O . SER A 1 260 ? 2.187 2.954 2.424 1.00 97.94 260 SER A O 1
ATOM 2030 N N . ILE A 1 261 ? 2.639 1.711 0.586 1.00 98.00 261 ILE A N 1
ATOM 2031 C CA . ILE A 1 261 ? 3.758 0.943 1.140 1.00 98.00 261 ILE A CA 1
ATOM 2032 C C . ILE A 1 261 ? 4.957 1.093 0.206 1.00 98.00 261 ILE A C 1
ATOM 2034 O O . ILE A 1 261 ? 4.837 0.887 -1.001 1.00 98.00 261 ILE A O 1
ATOM 2038 N N . THR A 1 262 ? 6.110 1.392 0.792 1.00 97.75 262 THR A N 1
ATOM 2039 C CA . THR A 1 262 ? 7.421 1.368 0.147 1.00 97.75 262 THR A CA 1
ATOM 2040 C C . THR A 1 262 ? 8.213 0.203 0.725 1.00 97.75 262 THR A C 1
ATOM 2042 O O . THR A 1 262 ? 8.457 0.162 1.932 1.00 97.75 262 THR A O 1
ATOM 2045 N N . ARG A 1 263 ? 8.632 -0.745 -0.119 1.00 97.81 263 ARG A N 1
ATOM 2046 C CA . ARG A 1 263 ? 9.515 -1.860 0.268 1.00 97.81 263 ARG A CA 1
ATOM 2047 C C . ARG A 1 263 ? 10.871 -1.697 -0.408 1.00 97.81 263 ARG A C 1
ATOM 2049 O O . ARG A 1 263 ? 10.928 -1.504 -1.618 1.00 97.81 263 ARG A O 1
ATOM 2056 N N . THR A 1 264 ? 11.952 -1.796 0.353 1.00 97.94 264 THR A N 1
ATOM 2057 C CA . THR A 1 264 ? 13.329 -1.784 -0.158 1.00 97.94 264 THR A CA 1
ATOM 2058 C C . THR A 1 264 ? 13.874 -3.201 -0.184 1.00 97.94 264 THR A C 1
ATOM 2060 O O . THR A 1 264 ? 13.739 -3.937 0.791 1.00 97.94 264 THR A O 1
ATOM 2063 N N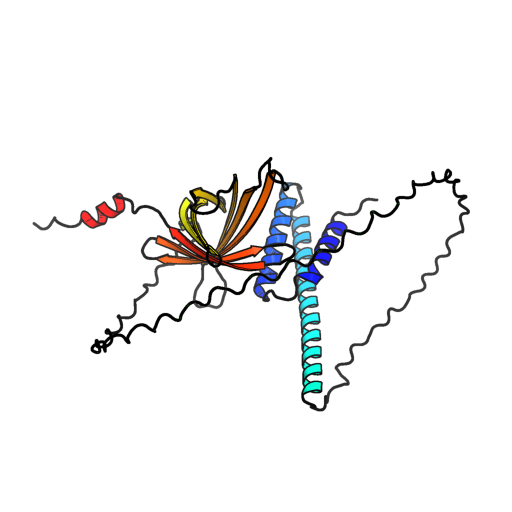 . PHE A 1 265 ? 14.500 -3.573 -1.292 1.00 97.75 265 PHE A N 1
ATOM 2064 C CA . PHE A 1 265 ? 15.072 -4.890 -1.526 1.00 97.75 265 PHE A CA 1
ATOM 2065 C C . PHE A 1 265 ? 16.568 -4.772 -1.778 1.00 97.75 265 PHE A C 1
ATOM 2067 O O . PHE A 1 265 ? 17.022 -3.894 -2.518 1.00 97.75 265 PHE A O 1
ATOM 2074 N N . ASP A 1 266 ? 17.314 -5.711 -1.206 1.00 97.12 266 ASP A N 1
ATOM 2075 C CA . ASP A 1 266 ? 18.729 -5.887 -1.492 1.00 97.12 266 ASP A CA 1
ATOM 2076 C C . ASP A 1 266 ? 18.866 -6.986 -2.548 1.00 97.12 266 ASP A C 1
ATOM 2078 O O . ASP A 1 266 ? 18.342 -8.092 -2.396 1.00 97.12 266 ASP A O 1
ATOM 2082 N N . ALA A 1 267 ? 19.560 -6.684 -3.640 1.00 95.25 267 ALA A N 1
ATOM 2083 C CA . ALA A 1 267 ? 19.720 -7.588 -4.765 1.00 95.25 267 ALA A CA 1
ATOM 2084 C C . ALA A 1 267 ? 21.149 -7.587 -5.311 1.00 95.25 267 ALA A C 1
ATOM 2086 O O . ALA A 1 267 ? 22.008 -6.773 -4.965 1.00 95.25 267 ALA A O 1
ATOM 2087 N N . GLY A 1 268 ? 21.404 -8.557 -6.187 1.00 93.06 268 GLY A N 1
ATOM 2088 C CA . GLY A 1 268 ? 22.722 -8.778 -6.755 1.00 93.06 268 GLY A CA 1
ATOM 2089 C C . GLY A 1 268 ? 23.683 -9.487 -5.798 1.00 93.06 268 GLY A C 1
ATOM 2090 O O . GLY A 1 268 ? 23.369 -9.809 -4.654 1.00 93.06 268 GLY A O 1
ATOM 2091 N N . GLN A 1 269 ? 24.862 -9.817 -6.314 1.00 92.06 269 GLN A N 1
ATOM 2092 C CA . GLN A 1 269 ? 25.933 -10.450 -5.548 1.00 92.06 269 GLN A CA 1
ATOM 2093 C C . GLN A 1 269 ? 27.260 -9.816 -5.933 1.00 92.06 269 GLN A C 1
ATOM 2095 O O . GLN A 1 269 ? 27.504 -9.536 -7.110 1.00 92.06 269 GLN A O 1
ATOM 2100 N N . LYS A 1 270 ? 28.178 -9.712 -4.969 1.00 92.38 270 LYS A N 1
ATOM 2101 C CA . LYS A 1 270 ? 29.537 -9.191 -5.178 1.00 92.38 270 LYS A CA 1
ATOM 2102 C C . LYS A 1 270 ? 30.324 -9.885 -6.298 1.00 92.38 270 LYS A C 1
ATOM 2104 O O . LYS A 1 270 ? 31.271 -9.310 -6.823 1.00 92.38 270 LYS A O 1
ATOM 2109 N N . SER A 1 271 ? 29.963 -11.124 -6.636 1.00 91.44 271 SER A N 1
ATOM 2110 C CA . SER A 1 271 ? 30.594 -11.934 -7.686 1.00 91.44 271 SER A CA 1
ATOM 2111 C C . SER A 1 271 ? 29.909 -11.858 -9.051 1.00 91.44 271 SER A C 1
ATOM 2113 O O . SER A 1 271 ? 30.404 -12.468 -9.994 1.00 91.44 271 SER A O 1
ATOM 2115 N N . THR A 1 272 ? 28.768 -11.180 -9.161 1.00 91.69 272 THR A N 1
ATOM 2116 C CA . THR A 1 272 ? 28.060 -11.015 -10.437 1.00 91.69 272 THR A CA 1
ATOM 2117 C C . THR A 1 272 ? 28.481 -9.722 -11.117 1.00 91.69 272 THR A C 1
ATOM 2119 O O . THR A 1 272 ? 28.816 -8.750 -10.442 1.00 91.69 272 THR A O 1
ATOM 2122 N N . ASP A 1 273 ? 28.414 -9.691 -12.447 1.00 89.88 273 ASP A N 1
ATOM 2123 C CA . ASP A 1 273 ? 28.776 -8.511 -13.245 1.00 89.88 273 ASP A CA 1
ATOM 2124 C C . ASP A 1 273 ? 27.950 -7.259 -12.888 1.00 89.88 273 ASP A C 1
ATOM 2126 O O . ASP A 1 273 ? 28.377 -6.143 -13.171 1.00 89.88 273 ASP A O 1
ATOM 2130 N N . MET A 1 274 ? 26.787 -7.428 -12.245 1.00 90.81 274 MET A N 1
ATOM 2131 C CA . MET A 1 274 ? 25.922 -6.321 -11.819 1.00 90.81 274 MET A CA 1
ATOM 2132 C C . MET A 1 274 ? 26.236 -5.782 -10.413 1.00 90.81 274 MET A C 1
ATOM 2134 O O . MET A 1 274 ? 25.741 -4.717 -10.058 1.00 90.81 274 MET A O 1
ATOM 2138 N N . GLY A 1 275 ? 27.074 -6.468 -9.627 1.00 95.25 275 GLY A N 1
ATOM 2139 C CA . GLY A 1 275 ? 27.396 -6.078 -8.251 1.00 95.25 275 GLY A CA 1
ATOM 2140 C C . GLY A 1 275 ? 26.229 -6.230 -7.267 1.00 95.25 275 GLY A C 1
ATOM 2141 O O . GLY A 1 275 ? 25.234 -6.887 -7.559 1.00 95.25 275 GLY A O 1
ATOM 2142 N N . GLU A 1 276 ? 26.389 -5.661 -6.071 1.00 96.75 276 GLU A N 1
ATOM 2143 C CA . GLU A 1 276 ? 25.326 -5.517 -5.066 1.00 96.75 276 GLU A CA 1
ATOM 2144 C C . GLU A 1 276 ? 24.607 -4.188 -5.308 1.00 96.75 276 GLU A C 1
ATOM 2146 O O . GLU A 1 276 ? 25.259 -3.156 -5.491 1.00 96.75 276 GLU A O 1
ATOM 2151 N N . PHE A 1 277 ? 23.278 -4.205 -5.315 1.00 96.75 277 PHE A N 1
ATOM 2152 C CA . PHE A 1 277 ? 22.459 -3.014 -5.495 1.00 96.75 277 PHE A CA 1
ATOM 2153 C C . PHE A 1 277 ? 21.191 -3.101 -4.652 1.00 96.75 277 PHE A C 1
ATOM 2155 O O . PHE A 1 277 ? 20.742 -4.181 -4.279 1.00 96.75 277 PHE A O 1
ATOM 2162 N N . THR A 1 278 ? 20.608 -1.947 -4.359 1.00 97.19 278 THR A N 1
ATOM 2163 C CA . THR A 1 278 ? 19.333 -1.847 -3.654 1.00 97.19 278 THR A CA 1
ATOM 2164 C C . THR A 1 278 ? 18.333 -1.114 -4.528 1.00 97.19 278 THR A C 1
ATOM 2166 O O . THR A 1 278 ? 18.702 -0.251 -5.329 1.00 97.19 278 THR A O 1
ATOM 2169 N N . PHE A 1 279 ? 17.064 -1.479 -4.406 1.00 96.38 279 PHE A N 1
ATOM 2170 C CA . PHE A 1 279 ? 15.976 -0.780 -5.077 1.00 96.38 279 PHE A CA 1
ATOM 2171 C C . PHE A 1 279 ? 14.742 -0.757 -4.184 1.00 96.38 279 PHE A C 1
ATOM 2173 O O . PHE A 1 279 ? 14.568 -1.628 -3.333 1.00 96.38 279 PHE A O 1
ATOM 2180 N N . SER A 1 280 ? 13.896 0.247 -4.379 1.00 96.25 280 SER A N 1
ATOM 2181 C CA . SER A 1 280 ? 12.647 0.398 -3.640 1.00 96.25 280 SER A CA 1
ATOM 2182 C C . SER A 1 280 ? 11.466 0.286 -4.590 1.00 96.25 280 SER A C 1
ATOM 2184 O O . SER A 1 280 ? 11.549 0.687 -5.751 1.00 96.25 280 SER A O 1
ATOM 2186 N N . VAL A 1 281 ? 10.384 -0.295 -4.090 1.00 95.44 281 VAL A N 1
ATOM 2187 C CA . VAL A 1 281 ? 9.136 -0.496 -4.813 1.00 95.44 281 VAL A CA 1
ATOM 2188 C C . VAL A 1 281 ? 8.026 0.183 -4.032 1.00 95.44 281 VAL A C 1
ATOM 2190 O O . VAL A 1 281 ? 7.770 -0.178 -2.881 1.00 95.44 281 VAL A O 1
ATOM 2193 N N . ASP A 1 282 ? 7.368 1.136 -4.684 1.00 96.50 282 ASP A N 1
ATOM 2194 C CA . ASP A 1 282 ? 6.217 1.847 -4.145 1.00 96.50 282 ASP A CA 1
ATOM 2195 C C . ASP A 1 282 ? 4.925 1.232 -4.680 1.00 96.50 282 ASP A C 1
ATOM 2197 O O . ASP A 1 282 ? 4.773 0.968 -5.880 1.00 96.50 282 ASP A O 1
ATOM 2201 N N . ARG A 1 283 ? 3.988 0.985 -3.767 1.00 97.06 283 ARG A N 1
ATOM 2202 C CA . ARG A 1 283 ? 2.658 0.448 -4.055 1.00 97.06 283 ARG A CA 1
ATOM 2203 C C . ARG A 1 283 ? 1.597 1.295 -3.377 1.00 97.06 283 ARG A C 1
ATOM 2205 O O . ARG A 1 283 ? 1.769 1.719 -2.232 1.00 97.06 283 ARG A O 1
ATOM 2212 N N . MET A 1 284 ? 0.491 1.512 -4.080 1.00 97.69 284 MET A N 1
ATOM 2213 C CA . MET A 1 284 ? -0.707 2.151 -3.550 1.00 97.69 284 MET A CA 1
ATOM 2214 C C . MET A 1 284 ? -1.876 1.167 -3.593 1.00 97.69 284 MET A C 1
ATOM 2216 O O . MET A 1 284 ? -2.153 0.561 -4.622 1.00 97.69 284 MET A O 1
ATOM 2220 N N . TYR A 1 285 ? -2.537 1.000 -2.458 1.00 98.19 285 TYR A N 1
ATOM 2221 C CA . TYR A 1 285 ? -3.626 0.067 -2.219 1.00 98.19 285 TYR A CA 1
ATOM 2222 C C . TYR A 1 285 ? -4.887 0.886 -2.005 1.00 98.19 285 TYR A C 1
ATOM 2224 O O . TYR A 1 285 ? -4.991 1.626 -1.025 1.00 98.19 285 TYR A O 1
ATOM 2232 N N . LEU A 1 286 ? -5.818 0.774 -2.944 1.00 97.31 286 LEU A N 1
ATOM 2233 C CA . LEU A 1 286 ? -7.078 1.507 -2.939 1.00 97.31 286 LEU A CA 1
ATOM 2234 C C . LEU A 1 286 ? -8.211 0.495 -2.856 1.00 97.31 286 LEU A C 1
ATOM 2236 O O . LEU A 1 286 ? -8.282 -0.395 -3.701 1.00 97.31 286 LEU A O 1
ATOM 2240 N N . GLY A 1 287 ? -9.070 0.590 -1.849 1.00 97.06 287 GLY A N 1
ATOM 2241 C CA . GLY A 1 287 ? -10.118 -0.407 -1.651 1.00 97.06 287 GLY A CA 1
ATOM 2242 C C . GLY A 1 287 ? -11.271 0.062 -0.786 1.00 97.06 287 GLY A C 1
ATOM 2243 O O . GLY A 1 287 ? -11.291 1.196 -0.315 1.00 97.06 287 GLY A O 1
ATOM 2244 N N . ASP A 1 288 ? -12.205 -0.851 -0.561 1.00 94.69 288 ASP A N 1
ATOM 2245 C CA . ASP A 1 288 ? -13.424 -0.611 0.200 1.00 94.69 288 ASP A CA 1
ATOM 2246 C C . ASP A 1 288 ? -13.392 -1.398 1.505 1.00 94.69 288 ASP A C 1
ATOM 2248 O O . ASP A 1 288 ? -13.048 -2.586 1.529 1.00 94.69 288 ASP A O 1
ATOM 2252 N N . VAL A 1 289 ? -13.767 -0.740 2.603 1.00 94.25 289 VAL A N 1
ATOM 2253 C CA . VAL A 1 289 ? -13.864 -1.389 3.914 1.00 94.25 289 VAL A CA 1
ATOM 2254 C C . VAL A 1 289 ? -15.227 -2.061 4.045 1.00 94.25 289 VAL A C 1
ATOM 2256 O O . VAL A 1 289 ? -16.270 -1.413 3.991 1.00 94.25 289 VAL A O 1
ATOM 2259 N N . THR A 1 290 ? -15.226 -3.368 4.281 1.00 92.75 290 THR A N 1
ATOM 2260 C CA . THR A 1 290 ? -16.431 -4.176 4.483 1.00 92.75 290 THR A CA 1
ATOM 2261 C C . THR A 1 290 ? -16.359 -4.942 5.800 1.00 92.75 290 THR A C 1
ATOM 2263 O O . THR A 1 290 ? -15.284 -5.236 6.325 1.00 92.75 290 THR A O 1
ATOM 2266 N N . LYS A 1 291 ? -17.524 -5.267 6.369 1.00 90.94 291 LYS A N 1
ATOM 2267 C CA . LYS A 1 291 ? -17.628 -6.095 7.575 1.00 90.94 291 LYS A CA 1
ATOM 2268 C C . LYS A 1 291 ? -18.111 -7.492 7.193 1.00 90.94 291 LYS A C 1
ATOM 2270 O O . LYS A 1 291 ? -19.182 -7.640 6.608 1.00 90.94 291 LYS A O 1
ATOM 2275 N N . VAL A 1 292 ? -17.335 -8.514 7.543 1.00 89.69 292 VAL A N 1
ATOM 2276 C CA . VAL A 1 292 ? -17.638 -9.927 7.285 1.00 89.69 292 VAL A CA 1
ATOM 2277 C C . VAL A 1 292 ? -17.798 -10.640 8.626 1.00 89.69 292 VAL A C 1
ATOM 2279 O O . VAL A 1 292 ? -16.824 -11.013 9.277 1.00 89.69 292 VAL A O 1
ATOM 2282 N N . GLY A 1 293 ? -19.047 -10.807 9.069 1.00 89.12 293 GLY A N 1
ATOM 2283 C CA . GLY A 1 293 ? -19.332 -11.265 10.432 1.00 89.12 293 GLY A CA 1
ATOM 2284 C C . GLY A 1 293 ? -18.872 -10.219 11.446 1.00 89.12 293 GLY A C 1
ATOM 2285 O O . GLY A 1 293 ? -19.292 -9.070 11.358 1.00 89.12 293 GLY A O 1
ATOM 2286 N N . ASP A 1 294 ? -17.984 -10.599 12.363 1.00 88.25 294 ASP A N 1
ATOM 2287 C CA . ASP A 1 294 ? -17.375 -9.685 13.342 1.00 88.25 294 ASP A CA 1
ATOM 2288 C C . ASP A 1 294 ? -15.995 -9.162 12.916 1.00 88.25 294 ASP A C 1
ATOM 2290 O O . ASP A 1 294 ? -15.365 -8.400 13.647 1.00 88.25 294 ASP A O 1
ATOM 2294 N N . ARG A 1 295 ? -15.532 -9.537 11.719 1.00 90.69 295 ARG A N 1
ATOM 2295 C CA . ARG A 1 295 ? -14.223 -9.154 11.186 1.00 90.69 295 ARG A CA 1
ATOM 2296 C C . ARG A 1 295 ? -14.336 -8.028 10.175 1.00 90.69 295 ARG A C 1
ATOM 2298 O O . ARG A 1 295 ? -15.322 -7.926 9.443 1.00 90.69 295 ARG A O 1
ATOM 2305 N N . LEU A 1 296 ? -13.294 -7.210 10.117 1.00 93.25 296 LEU A N 1
ATOM 2306 C CA . LEU A 1 296 ? -13.119 -6.226 9.057 1.00 93.25 296 LEU A CA 1
ATOM 2307 C C . LEU A 1 296 ? -12.351 -6.857 7.898 1.00 93.25 296 LEU A C 1
ATOM 2309 O O . LEU A 1 296 ? -11.422 -7.643 8.102 1.00 93.25 296 LEU A O 1
ATOM 2313 N N . ALA A 1 297 ? -12.756 -6.503 6.687 1.00 95.31 297 ALA A N 1
ATOM 2314 C CA . ALA A 1 297 ? -12.075 -6.872 5.465 1.00 95.31 297 ALA A CA 1
ATOM 2315 C C . ALA A 1 297 ? -11.934 -5.645 4.564 1.00 95.31 297 ALA A C 1
ATOM 2317 O O . ALA A 1 297 ? -12.838 -4.812 4.496 1.00 95.31 297 ALA A O 1
ATOM 2318 N N . VAL A 1 298 ? -10.810 -5.541 3.865 1.00 97.12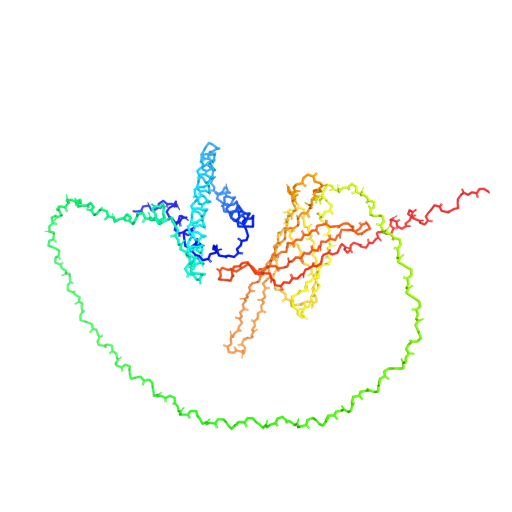 298 VAL A N 1
ATOM 2319 C CA . VAL A 1 298 ? -10.606 -4.533 2.822 1.00 97.12 298 VAL A CA 1
ATOM 2320 C C . VAL A 1 298 ? -10.299 -5.255 1.526 1.00 97.12 298 VAL A C 1
ATOM 2322 O O . VAL A 1 298 ? -9.397 -6.085 1.487 1.00 97.12 298 VAL A O 1
ATOM 2325 N N . THR A 1 299 ? -11.026 -4.942 0.464 1.00 97.44 299 THR A N 1
ATOM 2326 C CA . THR A 1 299 ? -10.753 -5.492 -0.868 1.00 97.44 299 THR A CA 1
ATOM 2327 C C . THR A 1 299 ? -10.561 -4.345 -1.837 1.00 97.44 299 THR A C 1
ATOM 2329 O O . THR A 1 299 ? -11.277 -3.348 -1.767 1.00 97.44 299 THR A O 1
ATOM 2332 N N . GLY A 1 300 ? -9.591 -4.470 -2.739 1.00 97.88 300 GLY A N 1
ATOM 2333 C CA . GLY A 1 300 ? -9.264 -3.366 -3.625 1.00 97.88 300 GLY A CA 1
ATOM 2334 C C . GLY A 1 300 ? -8.269 -3.691 -4.727 1.00 97.88 300 GLY A C 1
ATOM 2335 O O . GLY A 1 300 ? -8.056 -4.846 -5.106 1.00 97.88 300 GLY A O 1
ATOM 2336 N N . THR A 1 301 ? -7.671 -2.636 -5.268 1.00 97.94 301 THR A N 1
ATOM 2337 C CA . THR A 1 301 ? -6.702 -2.670 -6.361 1.00 97.94 301 THR A CA 1
ATOM 2338 C C . THR A 1 301 ? -5.335 -2.178 -5.910 1.00 97.94 301 THR A C 1
ATOM 2340 O O . THR A 1 301 ? -5.218 -1.302 -5.054 1.00 97.94 301 THR A O 1
ATOM 2343 N N . ILE A 1 302 ? -4.294 -2.754 -6.511 1.00 98.06 302 ILE A N 1
ATOM 2344 C CA . ILE A 1 302 ? -2.900 -2.354 -6.312 1.00 98.06 302 ILE A CA 1
ATOM 2345 C C . ILE A 1 302 ? -2.471 -1.508 -7.508 1.00 98.06 302 ILE A C 1
ATOM 2347 O O . ILE A 1 302 ? -2.695 -1.890 -8.661 1.00 98.06 302 ILE A O 1
ATOM 2351 N N . HIS A 1 303 ? -1.849 -0.375 -7.219 1.00 97.38 303 HIS A N 1
ATOM 2352 C CA . HIS A 1 303 ? -1.376 0.606 -8.179 1.00 97.38 303 HIS A CA 1
ATOM 2353 C C . HIS A 1 303 ? 0.136 0.813 -8.029 1.00 97.38 303 HIS A C 1
ATOM 2355 O O . HIS A 1 303 ? 0.644 0.995 -6.917 1.00 97.38 303 HIS A O 1
ATOM 2361 N N . LEU A 1 304 ? 0.852 0.785 -9.152 1.00 94.69 304 LEU A N 1
ATOM 2362 C CA . LEU A 1 304 ? 2.228 1.255 -9.272 1.00 94.69 304 LEU A CA 1
ATOM 2363 C C . LEU A 1 304 ? 2.180 2.741 -9.626 1.00 94.69 304 LEU A C 1
ATOM 2365 O O . LEU A 1 304 ? 1.586 3.112 -10.634 1.00 94.69 304 LEU A O 1
ATOM 2369 N N . VAL A 1 305 ? 2.820 3.577 -8.808 1.00 89.69 305 VAL A N 1
ATOM 2370 C CA . VAL A 1 305 ? 2.960 5.010 -9.086 1.00 89.69 305 VAL A CA 1
ATOM 2371 C C . VAL A 1 305 ? 4.408 5.282 -9.455 1.00 89.69 305 VAL A C 1
ATOM 2373 O O . VAL A 1 305 ? 5.285 5.226 -8.598 1.00 89.69 305 VAL A O 1
ATOM 2376 N N . ASP A 1 306 ? 4.647 5.573 -10.727 1.00 89.50 306 ASP A N 1
ATOM 2377 C CA . ASP A 1 306 ? 5.973 5.852 -11.274 1.00 89.50 306 ASP A CA 1
ATOM 2378 C C . ASP A 1 306 ? 5.968 7.168 -12.070 1.00 89.50 306 ASP A C 1
ATOM 2380 O O . ASP A 1 306 ? 4.971 7.532 -12.696 1.00 89.50 306 ASP A O 1
ATOM 2384 N N . GLU A 1 307 ? 7.077 7.911 -12.049 1.00 88.94 307 GLU A N 1
ATOM 2385 C CA . GLU A 1 307 ? 7.171 9.210 -12.734 1.00 88.94 307 GLU A CA 1
ATOM 2386 C C . GLU A 1 307 ? 7.101 9.089 -14.266 1.00 88.94 307 GLU A C 1
ATOM 2388 O O . GLU A 1 307 ? 6.651 10.019 -14.940 1.00 88.94 307 GLU A O 1
ATOM 2393 N N . LEU A 1 308 ? 7.552 7.962 -14.827 1.00 87.94 308 LEU A N 1
ATOM 2394 C CA . LEU A 1 308 ? 7.577 7.704 -16.267 1.00 87.94 308 LEU A CA 1
ATOM 2395 C C . LEU A 1 308 ? 6.302 7.011 -16.745 1.00 87.94 308 LEU A C 1
ATOM 2397 O O . LEU A 1 308 ? 5.795 7.354 -17.815 1.00 87.94 308 LEU A O 1
ATOM 2401 N N . LEU A 1 309 ? 5.810 6.027 -15.988 1.00 86.38 309 LEU A N 1
ATOM 2402 C CA . LEU A 1 309 ? 4.651 5.215 -16.380 1.00 86.38 309 LEU A CA 1
ATOM 2403 C C . LEU A 1 309 ? 3.314 5.795 -15.898 1.00 86.38 309 LEU A C 1
ATOM 2405 O O . LEU A 1 309 ? 2.275 5.509 -16.492 1.00 86.38 309 LEU A O 1
ATOM 2409 N N . GLY A 1 310 ? 3.336 6.662 -14.885 1.00 91.62 310 GLY A N 1
ATOM 2410 C CA . GLY A 1 310 ? 2.139 7.203 -14.253 1.00 91.62 310 GLY A CA 1
ATOM 2411 C C . GLY A 1 310 ? 1.558 6.255 -13.205 1.00 91.62 310 GLY A C 1
ATOM 2412 O O . GLY A 1 310 ? 2.282 5.508 -12.551 1.00 91.62 310 GLY A O 1
ATOM 2413 N N . ASP A 1 311 ? 0.243 6.341 -13.016 1.00 92.81 311 ASP A N 1
ATOM 2414 C CA . ASP A 1 311 ? -0.527 5.471 -12.126 1.00 92.81 311 ASP A CA 1
ATOM 2415 C C . ASP A 1 311 ? -1.074 4.284 -12.933 1.00 92.81 311 ASP A C 1
ATOM 2417 O O . ASP A 1 311 ? -1.974 4.447 -13.764 1.00 92.81 311 ASP A O 1
ATOM 2421 N N . GLU A 1 312 ? -0.498 3.103 -12.715 1.00 95.75 312 GLU A N 1
ATOM 2422 C CA . GLU A 1 312 ? -0.869 1.869 -13.400 1.00 95.75 312 GLU A CA 1
ATOM 2423 C C . GLU A 1 312 ? -1.429 0.847 -12.408 1.00 95.75 312 GLU A C 1
ATOM 2425 O O . GLU A 1 312 ? -0.785 0.481 -11.425 1.00 95.75 312 GLU A O 1
ATOM 2430 N N . LYS A 1 313 ? -2.628 0.329 -12.690 1.00 96.25 313 LYS A N 1
ATOM 2431 C CA . LYS A 1 313 ? -3.202 -0.784 -11.932 1.00 96.25 313 LYS A CA 1
ATOM 2432 C C . LYS A 1 313 ? -2.477 -2.081 -12.292 1.00 96.25 313 LYS A C 1
ATOM 2434 O O . LYS A 1 313 ? -2.582 -2.545 -13.424 1.00 96.25 313 LYS A O 1
ATOM 2439 N N . ILE A 1 314 ? -1.854 -2.709 -11.301 1.00 96.62 314 ILE A N 1
ATOM 2440 C CA . ILE A 1 314 ? -1.027 -3.915 -11.471 1.00 96.62 314 ILE A CA 1
ATOM 2441 C C . ILE A 1 314 ? -1.606 -5.166 -10.799 1.00 96.62 314 ILE A C 1
ATOM 2443 O O . ILE A 1 314 ? -1.130 -6.272 -11.032 1.00 96.62 314 ILE A O 1
ATOM 2447 N N . GLY A 1 315 ? -2.632 -5.022 -9.957 1.00 97.31 315 GLY A N 1
ATOM 2448 C CA . GLY A 1 315 ? -3.148 -6.166 -9.215 1.00 97.31 315 GLY A CA 1
ATOM 2449 C C . GLY A 1 315 ? -4.386 -5.882 -8.382 1.00 97.31 315 GLY A C 1
ATOM 2450 O O . GLY A 1 315 ? -5.013 -4.819 -8.469 1.00 97.31 315 GLY A O 1
ATOM 2451 N N . PHE A 1 316 ? -4.728 -6.875 -7.572 1.00 98.00 316 PHE A N 1
ATOM 2452 C CA . PHE A 1 316 ? -5.791 -6.820 -6.574 1.00 98.00 316 PHE A CA 1
ATOM 2453 C C . PHE A 1 316 ? -5.230 -7.200 -5.214 1.00 98.00 316 PHE A C 1
ATOM 2455 O O . PHE A 1 316 ? -4.227 -7.905 -5.137 1.00 98.00 316 PHE A O 1
ATOM 2462 N N . PHE A 1 317 ? -5.889 -6.760 -4.149 1.00 98.50 317 PHE A N 1
ATOM 2463 C CA . PHE A 1 317 ? -5.535 -7.194 -2.808 1.00 98.50 317 PHE A CA 1
ATOM 2464 C C . PHE A 1 317 ? -6.767 -7.491 -1.964 1.00 98.50 317 PHE A C 1
ATOM 2466 O O . PHE A 1 317 ? -7.843 -6.928 -2.190 1.00 98.50 317 PHE A O 1
ATOM 2473 N N . ASN A 1 318 ? -6.572 -8.350 -0.967 1.00 98.00 318 ASN A N 1
ATOM 2474 C CA . ASN A 1 318 ? -7.507 -8.565 0.127 1.00 98.00 318 ASN A CA 1
ATOM 2475 C C . ASN A 1 318 ? -6.767 -8.388 1.450 1.00 98.00 318 ASN A C 1
ATOM 2477 O O . ASN A 1 318 ? -5.691 -8.936 1.636 1.00 98.00 318 ASN A O 1
ATOM 2481 N N . MET A 1 319 ? -7.345 -7.651 2.385 1.00 97.69 319 MET A N 1
ATOM 2482 C CA . MET A 1 319 ? -6.897 -7.590 3.769 1.00 97.69 319 MET A CA 1
ATOM 2483 C C . MET A 1 319 ? -7.977 -8.190 4.645 1.00 97.69 319 MET A C 1
ATOM 2485 O O . MET A 1 319 ? -9.121 -7.742 4.602 1.00 97.69 319 MET A O 1
ATOM 2489 N N . ILE A 1 320 ? -7.619 -9.184 5.449 1.00 96.00 320 ILE A N 1
ATOM 2490 C CA . ILE A 1 320 ? -8.549 -9.842 6.367 1.00 96.00 320 ILE A CA 1
ATOM 2491 C C . ILE A 1 320 ? -8.004 -9.706 7.781 1.00 96.00 320 ILE A C 1
ATOM 2493 O O . ILE A 1 320 ? -6.843 -10.018 8.038 1.00 96.00 320 ILE A O 1
ATOM 2497 N N . ASP A 1 321 ? -8.846 -9.233 8.696 1.00 95.88 321 ASP A N 1
ATOM 2498 C CA . ASP A 1 321 ? -8.534 -9.176 10.121 1.00 95.88 321 ASP A CA 1
ATOM 2499 C C . ASP A 1 321 ? -8.187 -10.580 10.647 1.00 95.88 321 ASP A C 1
ATOM 2501 O O . ASP A 1 321 ? -9.012 -11.506 10.600 1.00 95.88 321 ASP A O 1
ATOM 2505 N N . ASN A 1 322 ? -6.948 -10.731 11.122 1.00 91.19 322 ASN A N 1
ATOM 2506 C CA . ASN A 1 322 ? -6.408 -12.003 11.591 1.00 91.19 322 ASN A CA 1
ATOM 2507 C C . ASN A 1 322 ? -6.429 -12.133 13.120 1.00 91.19 322 ASN A C 1
ATOM 2509 O O . ASN A 1 322 ? -5.792 -13.028 13.675 1.00 91.19 322 ASN A O 1
ATOM 2513 N N . ARG A 1 323 ? -7.158 -11.268 13.836 1.00 86.19 323 ARG A N 1
ATOM 2514 C CA . ARG A 1 323 ? -7.335 -11.440 15.280 1.00 86.19 323 ARG A CA 1
ATOM 2515 C C . ARG A 1 323 ? -7.934 -12.817 15.560 1.00 86.19 323 ARG A C 1
ATOM 2517 O O . ARG A 1 323 ? -9.015 -13.175 15.070 1.00 86.19 323 ARG A O 1
ATOM 2524 N N . GLU A 1 324 ? -7.208 -13.607 16.349 1.00 82.62 324 GLU A N 1
ATOM 2525 C CA . GLU A 1 324 ? -7.759 -14.830 16.911 1.00 82.62 324 GLU A CA 1
ATOM 2526 C C . GLU A 1 324 ? -8.971 -14.447 17.755 1.00 82.62 324 GLU A C 1
ATOM 2528 O O . GLU A 1 324 ? -8.918 -13.527 18.572 1.00 82.62 324 GLU A O 1
ATOM 2533 N N . GLU A 1 325 ? -10.088 -15.132 17.516 1.00 70.25 325 GLU A N 1
ATOM 2534 C CA . GLU A 1 325 ? -11.306 -14.943 18.291 1.00 70.25 325 GLU A CA 1
ATOM 2535 C C . GLU A 1 325 ? -10.961 -15.234 19.752 1.00 70.25 325 GLU A C 1
ATOM 2537 O O . GLU A 1 325 ? -10.616 -16.375 20.099 1.00 70.25 325 GLU A O 1
ATOM 2542 N N . SER A 1 326 ? -10.961 -14.179 20.569 1.00 66.06 326 SER A N 1
ATOM 2543 C CA . SER A 1 326 ? -10.491 -14.257 21.942 1.00 66.06 326 SER A CA 1
ATOM 2544 C C . SER A 1 326 ? -11.318 -15.305 22.687 1.00 66.06 326 SER A C 1
ATOM 2546 O O . SER A 1 326 ? -12.536 -15.408 22.517 1.00 66.06 326 SER A O 1
ATOM 2548 N N . ASP A 1 327 ? -10.678 -16.135 23.512 1.00 68.00 327 ASP A N 1
ATOM 2549 C CA . ASP A 1 327 ? -11.404 -17.169 24.262 1.00 68.00 327 ASP A CA 1
ATOM 2550 C C . ASP A 1 327 ? -12.444 -16.572 25.238 1.00 68.00 327 ASP A C 1
ATOM 2552 O O . ASP A 1 327 ? -13.355 -17.278 25.685 1.00 68.00 327 ASP A O 1
ATOM 2556 N N . GLU A 1 328 ? -12.356 -15.271 25.533 1.00 68.69 328 GLU A N 1
ATOM 2557 C CA . GLU A 1 328 ? -13.350 -14.532 26.317 1.00 68.69 328 GLU A CA 1
ATOM 2558 C C . GLU A 1 328 ? -14.695 -14.421 25.580 1.00 68.69 328 GLU A C 1
ATOM 2560 O O . GLU A 1 328 ? -15.750 -14.643 26.186 1.00 68.69 328 GLU A O 1
ATOM 2565 N N . ASP A 1 329 ? -14.678 -14.214 24.262 1.00 63.22 329 ASP A N 1
ATOM 2566 C CA . ASP A 1 329 ? -15.893 -14.192 23.437 1.00 63.22 329 ASP A CA 1
ATOM 2567 C C . ASP A 1 329 ? -16.519 -15.591 23.336 1.00 63.22 329 ASP A C 1
ATOM 2569 O O . ASP A 1 329 ? -17.744 -15.768 23.405 1.00 63.22 329 ASP A O 1
ATOM 2573 N N . LYS A 1 330 ? -15.676 -16.630 23.308 1.00 64.62 330 LYS A N 1
ATOM 2574 C CA . LYS A 1 330 ? -16.134 -18.026 23.342 1.00 64.62 330 LYS A CA 1
ATOM 2575 C C . LYS A 1 330 ? -16.795 -18.377 24.678 1.00 64.62 330 LYS A C 1
ATOM 2577 O O . LYS A 1 330 ? -17.767 -19.139 24.693 1.00 64.62 330 LYS A O 1
ATOM 2582 N N . GLN A 1 331 ? -16.347 -17.812 25.805 1.00 62.03 331 GLN A N 1
ATOM 2583 C CA . GLN A 1 331 ? -16.985 -18.055 27.107 1.00 62.03 331 GLN A CA 1
ATOM 2584 C C . GLN A 1 331 ? -18.426 -17.530 27.178 1.00 62.03 331 GLN A C 1
ATOM 2586 O O . GLN A 1 331 ? -19.277 -18.183 27.794 1.00 62.03 331 GLN A O 1
ATOM 2591 N N . PHE A 1 332 ? -18.746 -16.419 26.510 1.00 62.25 332 PHE A N 1
ATOM 2592 C CA . PHE A 1 332 ? -20.116 -15.896 26.475 1.00 62.25 332 PHE A CA 1
ATOM 2593 C C . PHE A 1 332 ? -21.079 -16.784 25.676 1.00 62.25 332 PHE A C 1
ATOM 2595 O O . PHE A 1 332 ? -22.239 -16.950 26.071 1.00 62.25 332 PHE A O 1
ATOM 2602 N N . LEU A 1 333 ? -20.601 -17.410 24.599 1.00 60.53 333 LEU A N 1
ATOM 2603 C CA . LEU A 1 333 ? -21.400 -18.315 23.769 1.00 60.53 333 LEU A CA 1
ATOM 2604 C C . LEU A 1 333 ? -21.648 -19.678 24.435 1.00 60.53 333 LEU A C 1
ATOM 2606 O O . LEU A 1 333 ? -22.749 -20.223 24.322 1.00 60.53 333 LEU A O 1
ATOM 2610 N N . TYR A 1 334 ? -20.682 -20.210 25.191 1.00 63.34 334 TYR A N 1
ATOM 2611 C CA . TYR A 1 334 ? -20.832 -21.509 25.863 1.00 63.34 334 TYR A CA 1
ATOM 2612 C C . TYR A 1 334 ? -21.400 -21.431 27.293 1.00 63.34 334 TYR A C 1
ATOM 2614 O O . TYR A 1 334 ? -21.898 -22.434 27.806 1.00 63.34 334 TYR A O 1
ATOM 2622 N N . GLY A 1 335 ? -21.408 -20.255 27.931 1.00 56.38 335 GLY A N 1
ATOM 2623 C CA . GLY A 1 335 ? -21.840 -20.082 29.325 1.00 56.38 335 GLY A CA 1
ATOM 2624 C C . GLY A 1 335 ? -23.352 -19.964 29.575 1.00 56.38 335 GLY A C 1
ATOM 2625 O O . GLY A 1 335 ? -23.770 -19.963 30.732 1.00 56.38 335 GLY A O 1
ATOM 2626 N N . ARG A 1 336 ? -24.206 -19.866 28.541 1.00 56.47 336 ARG A N 1
ATOM 2627 C CA . ARG A 1 336 ? -25.652 -19.582 28.721 1.00 56.47 336 ARG A CA 1
ATOM 2628 C C . ARG A 1 336 ? -26.587 -20.797 28.665 1.00 56.47 336 ARG A C 1
ATOM 2630 O O . ARG A 1 336 ? -27.807 -20.631 28.635 1.00 56.47 336 ARG A O 1
ATOM 2637 N N . ARG A 1 337 ? -26.062 -22.025 28.688 1.00 56.62 337 ARG A N 1
ATOM 2638 C CA . ARG A 1 337 ? -26.879 -23.228 28.927 1.00 56.62 337 ARG A CA 1
ATOM 2639 C C . ARG A 1 337 ? -26.649 -23.738 30.347 1.00 56.62 337 ARG A C 1
ATOM 2641 O O . ARG A 1 337 ? -25.518 -23.896 30.775 1.00 56.62 337 ARG A O 1
ATOM 2648 N N . VAL A 1 338 ? -27.754 -24.091 31.002 1.00 54.81 338 VAL A N 1
ATOM 2649 C CA . VAL A 1 338 ? -27.867 -24.753 32.314 1.00 54.81 338 VAL A CA 1
ATOM 2650 C C . VAL A 1 338 ? -27.968 -23.816 33.531 1.00 54.81 338 VAL A C 1
ATOM 2652 O O . VAL A 1 338 ? -27.200 -23.899 34.481 1.00 54.81 338 VAL A O 1
ATOM 2655 N N . GLN A 1 339 ? -29.025 -22.999 33.558 1.00 52.66 339 GLN A N 1
ATOM 2656 C CA . GLN A 1 339 ? -29.818 -22.807 34.782 1.00 52.66 339 GLN A CA 1
ATOM 2657 C C . GLN A 1 339 ? -31.307 -22.804 34.414 1.00 52.66 339 GLN A C 1
ATOM 2659 O O . GLN A 1 339 ? -31.925 -21.763 34.219 1.00 52.66 339 GLN A O 1
ATOM 2664 N N . THR A 1 340 ? -31.886 -23.994 34.300 1.00 58.94 340 THR A N 1
ATOM 2665 C CA . THR A 1 340 ? -33.331 -24.192 34.465 1.00 58.94 340 THR A CA 1
ATOM 2666 C C . THR A 1 340 ? -33.502 -25.343 35.440 1.00 58.94 340 THR A C 1
ATOM 2668 O O . THR A 1 340 ? -32.833 -26.365 35.281 1.00 58.94 340 THR A O 1
ATOM 2671 N N . GLY A 1 341 ? -34.297 -25.068 36.475 1.00 59.69 341 GLY A N 1
ATOM 2672 C CA . GLY A 1 341 ? -34.429 -25.824 37.720 1.00 59.69 341 GLY A CA 1
ATOM 2673 C C . GLY A 1 341 ? -35.017 -27.216 37.605 1.00 59.69 341 GLY A C 1
ATOM 2674 O O . GLY A 1 341 ? -35.597 -27.542 36.545 1.00 59.69 341 GLY A O 1
#

pLDDT: mean 74.81, std 19.49, range [30.48, 98.5]

Organism: NCBI:txid568900

Radius of gyration: 32.78 Å; chains: 1; bounding box: 82×92×84 Å

Foldseek 3Di:
DDDDPVVVVVVVVVVLVPAFLDDDPPVVVVVVVVVVVVVVVVVVVVPDPDPPVVVVVVVVVVVVVVVVVVVVSVVVVVLVVVVVVVVVCVVVVPPPPDPPVPDDPPPDPDPPPPDDDDDDDPDDDDDDDDDDDDPPPDPPDDDDPDDPDPPDDDPPPDDDDPDDPDDDPDDDDDPPDDDDPPPPPPDDQPVPLVVQAQFWKWKWWFQPPDIKTWIWHQHPVQKIDTDDMPDDDFPDKIKGKDWDWDPPDDDDTWIKIKMKMKTKHWDDDCPDPVHIDMDIFIKIWIFTWDDDPPKIKTKTWIWGDDSNPHTDTRTIMMIIGPDDPDVVNVCVVPVPPDDDD